Protein AF-A0A0R3UER2-F1 (afdb_monomer_lite)

Foldseek 3Di:
DDDDDPPPPDPPPPADADPVRHHDPLNVVLVVVVVVVVVDPDPDQDEDEDEFDPPCPPDTPVVSVVVSVVVVCVRPVDDPDDHYHYAYEAPQADVVVVRHDDVVLLLVLLLVVLLVVLVVDPLAPDDPPDPVSSVVSSLLSVLQVLLQCQQDWRHDHRYPPGDRVPDPRPDDPPPPPPVPPPLLGSNLLLSLLLVLLVVVVVCVVVVLAVPPDDPVVLLVLLVVLQVPDDPPDPLNVLLVVLVVLLVCLVVLVVCCVVSVGLNSLSVSSSVNSVSSVVSCVVQDQVPDPDSSSNSNSNSSSVSSSVSSCVSCVVSPRHRDNHD

Radius of gyration: 26.41 Å; chains: 1; bounding box: 56×76×82 Å

Secondary structure (DSSP, 8-state):
----------------B-TTSPBPHHHHHHHHHHHHHHT--S------EEE--TT-TTT-HHHHHHHHHHHHHHHHSS------EEEPPEET-BGGGTB---HHHHHHHHHHHHHHHHHH-TT--S-TTSHHHHHHHHHHHHHHHHHHHHSS-TTSPEE----BTTB----------TTS-TTSSHHHHHHHHHHHHHHHHHHHHTTSS-TTS-HHHHHHHHHHHHHSS-S--TTHHHHHHHHHHHHTHHHHHHHHHHHT-SHHHHHHHHHHHHHHHHHHHH--STT-SSHHHHHHHHHHHHHHHHHHHHHHHHTTPPPPS--

Structure (mmCIF, N/CA/C/O backbone):
data_AF-A0A0R3UER2-F1
#
_entry.id   AF-A0A0R3UER2-F1
#
loop_
_atom_site.group_PDB
_atom_site.id
_atom_site.type_symbol
_atom_site.label_atom_id
_atom_site.label_alt_id
_atom_site.label_comp_id
_atom_site.label_asym_id
_atom_site.label_entity_id
_atom_site.label_seq_id
_atom_site.pdbx_PDB_ins_code
_atom_site.Cartn_x
_atom_site.Cartn_y
_atom_site.Cartn_z
_atom_site.occupancy
_atom_site.B_iso_or_equiv
_atom_site.auth_seq_id
_atom_site.auth_comp_id
_atom_site.auth_asym_id
_atom_site.auth_atom_id
_atom_site.pdbx_PDB_model_num
ATOM 1 N N . MET A 1 1 ? -6.502 49.336 -54.674 1.00 30.84 1 MET A N 1
ATOM 2 C CA . MET A 1 1 ? -5.043 49.244 -54.437 1.00 30.84 1 MET A CA 1
ATOM 3 C C . MET A 1 1 ? -4.865 48.989 -52.948 1.00 30.84 1 MET A C 1
ATOM 5 O O . MET A 1 1 ? -5.378 49.791 -52.193 1.00 30.84 1 MET A O 1
ATOM 9 N N . ALA A 1 2 ? -4.289 47.920 -52.420 1.00 30.91 2 ALA A N 1
ATOM 10 C CA . ALA A 1 2 ? -3.814 46.648 -52.942 1.00 30.91 2 ALA A CA 1
ATOM 11 C C . ALA A 1 2 ? -4.016 45.620 -51.808 1.00 30.91 2 ALA A C 1
ATOM 13 O O . ALA A 1 2 ? -3.901 45.960 -50.634 1.00 30.91 2 ALA A O 1
ATOM 14 N N . ASN A 1 3 ? -4.380 44.397 -52.181 1.00 29.94 3 ASN A N 1
ATOM 15 C CA . ASN A 1 3 ? -4.569 43.251 -51.300 1.00 29.94 3 ASN A CA 1
ATOM 16 C C . ASN A 1 3 ? -3.181 42.625 -51.071 1.00 29.94 3 ASN A C 1
ATOM 18 O O . ASN A 1 3 ? -2.624 42.068 -52.015 1.00 29.94 3 ASN A O 1
ATOM 22 N N . GLU A 1 4 ? -2.596 42.727 -49.876 1.00 29.27 4 GLU A N 1
ATOM 23 C CA . GLU A 1 4 ? -1.354 42.008 -49.552 1.00 29.27 4 GLU A CA 1
ATOM 24 C C . GLU A 1 4 ? -1.687 40.642 -48.949 1.00 29.27 4 GLU A C 1
ATOM 26 O O . GLU A 1 4 ? -1.831 40.450 -47.742 1.00 29.27 4 GLU A O 1
ATOM 31 N N . SER A 1 5 ? -1.816 39.663 -49.843 1.00 31.81 5 SER A N 1
ATOM 32 C CA . SER A 1 5 ? -1.793 38.244 -49.519 1.00 31.81 5 SER A CA 1
ATOM 33 C C . SER A 1 5 ? -0.419 37.869 -48.957 1.00 31.81 5 SER A C 1
ATOM 35 O O . SER A 1 5 ? 0.534 37.657 -49.711 1.00 31.81 5 SER A O 1
ATOM 37 N N . THR A 1 6 ? -0.296 37.746 -47.638 1.00 31.58 6 THR A N 1
ATOM 38 C CA . THR A 1 6 ? 0.881 37.119 -47.023 1.00 31.58 6 THR A CA 1
ATOM 39 C C . THR A 1 6 ? 0.762 35.605 -47.189 1.00 31.58 6 THR A C 1
ATOM 41 O O . THR A 1 6 ? 0.236 34.889 -46.338 1.00 31.58 6 THR A O 1
ATOM 44 N N . SER A 1 7 ? 1.236 35.094 -48.326 1.00 27.27 7 SER A N 1
ATOM 45 C CA . SER A 1 7 ? 1.454 33.665 -48.526 1.00 27.27 7 SER A CA 1
ATOM 46 C C . SER A 1 7 ? 2.505 33.187 -47.520 1.00 27.27 7 SER A C 1
ATOM 48 O O . SER A 1 7 ? 3.699 33.441 -47.693 1.00 27.27 7 SER A O 1
ATOM 50 N N . ARG A 1 8 ? 2.085 32.490 -46.458 1.00 30.95 8 ARG A N 1
ATOM 51 C CA . ARG A 1 8 ? 3.005 31.687 -45.644 1.00 30.95 8 ARG A CA 1
ATOM 52 C C . ARG A 1 8 ? 3.497 30.537 -46.516 1.00 30.95 8 ARG A C 1
ATOM 54 O O . ARG A 1 8 ? 2.830 29.519 -46.661 1.00 30.95 8 ARG A O 1
ATOM 61 N N . THR A 1 9 ? 4.664 30.712 -47.124 1.00 24.77 9 THR A N 1
ATOM 62 C CA . THR A 1 9 ? 5.414 29.612 -47.724 1.00 24.77 9 THR A CA 1
ATOM 63 C C . THR A 1 9 ? 5.813 28.653 -46.609 1.00 24.77 9 THR A C 1
ATOM 65 O O . THR A 1 9 ? 6.757 28.918 -45.861 1.00 24.77 9 THR A O 1
ATOM 68 N N . TRP A 1 10 ? 5.089 27.543 -46.483 1.00 28.17 10 TRP A N 1
ATOM 69 C CA . TRP A 1 10 ? 5.551 26.385 -45.733 1.00 28.17 10 TRP A CA 1
ATOM 70 C C . TRP A 1 10 ? 6.876 25.940 -46.354 1.00 28.17 10 TRP A C 1
ATOM 72 O O . TRP A 1 10 ? 6.904 25.460 -47.488 1.00 28.17 10 TRP A O 1
ATOM 82 N N . ARG A 1 11 ? 8.000 26.128 -45.650 1.00 28.16 11 ARG A N 1
ATOM 83 C CA . ARG A 1 11 ? 9.229 25.424 -46.028 1.00 28.16 11 ARG A CA 1
ATOM 84 C C . ARG A 1 11 ? 8.927 23.942 -45.875 1.00 28.16 11 ARG A C 1
ATOM 86 O O . ARG A 1 11 ? 8.745 23.468 -44.758 1.00 28.16 11 ARG A O 1
ATOM 93 N N . THR A 1 12 ? 8.877 23.219 -46.986 1.00 30.62 12 THR A N 1
ATOM 94 C CA . THR A 1 12 ? 8.829 21.759 -46.995 1.00 30.62 12 THR A CA 1
ATOM 95 C C . THR A 1 12 ? 10.082 21.242 -46.294 1.00 30.62 12 THR A C 1
ATOM 97 O O . THR A 1 12 ? 11.175 21.237 -46.866 1.00 30.62 12 THR A O 1
ATOM 100 N N . TYR A 1 13 ? 9.945 20.863 -45.023 1.00 40.72 13 TYR A N 1
ATOM 101 C CA . TYR A 1 13 ? 11.002 20.186 -44.288 1.00 40.72 13 TYR A CA 1
ATOM 102 C C . TYR A 1 13 ? 11.185 18.808 -44.922 1.00 40.72 13 TYR A C 1
ATOM 104 O O . TYR A 1 13 ? 10.363 17.916 -44.737 1.00 40.72 13 TYR A O 1
ATOM 112 N N . SER A 1 14 ? 12.242 18.644 -45.719 1.00 43.19 14 SER A N 1
ATOM 113 C CA . SER A 1 14 ? 12.647 17.323 -46.195 1.00 43.19 14 SER A CA 1
ATOM 114 C C . SER A 1 14 ? 13.275 16.591 -45.013 1.00 43.19 14 SER A C 1
ATOM 116 O O . SER A 1 14 ? 14.310 17.042 -44.509 1.00 43.19 14 SER A O 1
ATOM 118 N N . PRO A 1 15 ? 12.665 15.508 -44.513 1.00 50.66 15 PRO A N 1
ATOM 119 C CA . PRO A 1 15 ? 13.200 14.837 -43.349 1.00 50.66 15 PRO A CA 1
ATOM 120 C C . PRO A 1 15 ? 14.582 14.236 -43.644 1.00 50.66 15 PRO A C 1
ATOM 122 O O . PRO A 1 15 ? 14.827 13.785 -44.765 1.00 50.66 15 PRO A O 1
ATOM 125 N N . PRO A 1 16 ? 15.487 14.162 -42.652 1.00 57.25 16 PRO A N 1
ATOM 126 C CA . PRO A 1 16 ? 16.825 13.629 -42.867 1.00 57.25 16 PRO A CA 1
ATOM 127 C C . PRO A 1 16 ? 16.766 12.158 -43.310 1.00 57.25 16 PRO A C 1
ATOM 129 O O . PRO A 1 16 ? 16.416 11.253 -42.542 1.00 57.25 16 PRO A O 1
ATOM 132 N N . SER A 1 17 ? 17.124 11.919 -44.567 1.00 55.38 17 SER A N 1
ATOM 133 C CA . SER A 1 17 ? 17.321 10.604 -45.167 1.00 55.38 17 SER A CA 1
ATOM 134 C C . SER A 1 17 ? 18.811 10.267 -45.202 1.00 55.38 17 SER A C 1
ATOM 136 O O . SER A 1 17 ? 19.683 11.129 -45.086 1.00 55.38 17 SER A O 1
ATOM 138 N N . ASP A 1 18 ? 19.125 8.978 -45.248 1.00 62.72 18 ASP A N 1
ATOM 139 C CA . ASP A 1 18 ? 20.482 8.535 -45.529 1.00 62.72 18 ASP A CA 1
ATOM 140 C C . ASP A 1 18 ? 20.818 8.702 -47.016 1.00 62.72 18 ASP A C 1
ATOM 142 O O . ASP A 1 18 ? 19.920 8.918 -47.829 1.00 62.72 18 ASP A O 1
ATOM 146 N N . THR A 1 19 ? 22.091 8.556 -47.386 1.00 64.75 19 THR A N 1
ATOM 147 C CA . THR A 1 19 ? 22.574 8.687 -48.777 1.00 64.75 19 THR A CA 1
ATOM 148 C C . THR A 1 19 ? 21.824 7.795 -49.776 1.00 64.75 19 THR A C 1
ATOM 150 O O . THR A 1 19 ? 21.733 8.134 -50.948 1.00 64.75 19 THR A O 1
ATOM 153 N N . ASN A 1 20 ? 21.209 6.708 -49.299 1.00 68.25 20 ASN A N 1
ATOM 154 C CA . ASN A 1 20 ? 20.364 5.793 -50.074 1.00 68.25 20 ASN A CA 1
ATOM 155 C C . ASN A 1 20 ? 18.857 6.136 -50.044 1.00 68.25 20 ASN A C 1
ATOM 157 O O . ASN A 1 20 ? 18.022 5.259 -50.264 1.00 68.25 20 ASN A O 1
ATOM 161 N N . GLY A 1 21 ? 18.473 7.357 -49.659 1.00 54.47 21 GLY A N 1
ATOM 162 C CA . GLY A 1 21 ? 17.071 7.792 -49.569 1.00 54.47 21 GLY A CA 1
ATOM 163 C C . GLY A 1 21 ? 16.265 7.142 -48.435 1.00 54.47 21 GLY A C 1
ATOM 164 O O . GLY A 1 21 ? 15.069 7.390 -48.295 1.00 54.47 21 GLY A O 1
ATOM 165 N N . ARG A 1 22 ? 16.891 6.317 -47.584 1.00 62.50 22 ARG A N 1
ATOM 166 C CA . ARG A 1 22 ? 16.210 5.654 -46.463 1.00 62.50 22 ARG A CA 1
ATOM 167 C C . ARG A 1 22 ? 16.032 6.609 -45.291 1.00 62.50 22 ARG A C 1
ATOM 169 O O . ARG A 1 22 ? 16.984 7.210 -44.803 1.00 62.50 22 ARG A O 1
ATOM 176 N N . SER A 1 23 ? 14.804 6.685 -44.798 1.00 56.41 23 SER A N 1
ATOM 177 C CA . SER A 1 23 ? 14.439 7.471 -43.621 1.00 56.41 23 SER A CA 1
ATOM 178 C C . SER A 1 23 ? 15.243 7.043 -42.383 1.00 56.41 23 SER A C 1
ATOM 180 O O . SER A 1 23 ? 15.207 5.872 -41.985 1.00 56.41 23 SER A O 1
ATOM 182 N N . ARG A 1 24 ? 15.990 7.984 -41.783 1.00 59.12 24 ARG A N 1
ATOM 183 C CA . ARG A 1 24 ? 16.793 7.739 -40.572 1.00 59.12 24 ARG A CA 1
ATOM 184 C C . ARG A 1 24 ? 15.890 7.566 -39.348 1.00 59.12 24 ARG A C 1
ATOM 186 O O . ARG A 1 24 ? 14.755 8.029 -39.321 1.00 59.12 24 ARG A O 1
ATOM 193 N N . HIS A 1 25 ? 16.409 6.943 -38.288 1.00 55.47 25 HIS A N 1
ATOM 194 C CA . HIS A 1 25 ? 15.639 6.674 -37.062 1.00 55.47 25 HIS A CA 1
ATOM 195 C C . HIS A 1 25 ? 14.991 7.937 -36.458 1.00 55.47 25 HIS A C 1
ATOM 197 O O . HIS A 1 25 ? 13.901 7.863 -35.901 1.00 55.47 25 HIS A O 1
ATOM 203 N N . ILE A 1 26 ? 15.640 9.097 -36.602 1.00 51.44 26 ILE A N 1
ATOM 204 C CA . ILE A 1 26 ? 15.121 10.389 -36.137 1.00 51.44 26 ILE A CA 1
ATOM 205 C C . ILE A 1 26 ? 13.864 10.822 -36.911 1.00 51.44 26 ILE A C 1
ATOM 207 O O . ILE A 1 26 ? 12.895 11.273 -36.313 1.00 51.44 26 ILE A O 1
ATOM 211 N N . THR A 1 27 ? 13.838 10.584 -38.223 1.00 55.56 27 THR A N 1
ATOM 212 C CA . THR A 1 27 ? 12.691 10.845 -39.099 1.00 55.56 27 THR A CA 1
ATOM 213 C C . THR A 1 27 ? 11.526 9.918 -38.780 1.00 55.56 27 THR A C 1
ATOM 215 O O . THR A 1 27 ? 10.383 10.356 -38.697 1.00 55.56 27 THR A O 1
ATOM 218 N N . ARG A 1 28 ? 11.819 8.637 -38.533 1.00 56.25 28 ARG A N 1
ATOM 219 C CA . ARG A 1 28 ? 10.806 7.648 -38.136 1.00 56.25 28 ARG A CA 1
ATOM 220 C C . ARG A 1 28 ? 10.208 7.916 -36.752 1.00 56.25 28 ARG A C 1
ATOM 222 O O . ARG A 1 28 ? 9.101 7.471 -36.499 1.00 56.25 28 ARG A O 1
ATOM 229 N N . MET A 1 29 ? 10.918 8.619 -35.867 1.00 52.78 29 MET A N 1
ATOM 230 C CA . MET A 1 29 ? 10.378 9.057 -34.573 1.00 52.78 29 MET A CA 1
ATOM 231 C C . MET A 1 29 ? 9.527 10.328 -34.691 1.00 52.78 29 MET A C 1
ATOM 233 O O . MET A 1 29 ? 8.578 10.475 -33.934 1.00 52.78 29 MET A O 1
ATOM 237 N N . ALA A 1 30 ? 9.839 11.228 -35.629 1.00 54.59 30 ALA A N 1
ATOM 238 C CA . ALA A 1 30 ? 9.097 12.475 -35.818 1.00 54.59 30 ALA A CA 1
ATOM 239 C C . ALA A 1 30 ? 7.736 12.277 -36.518 1.00 54.59 30 ALA A C 1
ATOM 241 O O . ALA A 1 30 ? 6.776 12.952 -36.157 1.00 54.59 30 ALA A O 1
ATOM 242 N N . SER A 1 31 ? 7.633 11.333 -37.466 1.00 52.97 31 SER A N 1
ATOM 243 C CA . SER A 1 31 ? 6.405 11.096 -38.258 1.00 52.97 31 SER A CA 1
ATOM 244 C C . SER A 1 31 ? 5.171 10.738 -37.408 1.00 52.97 31 SER A C 1
ATOM 246 O O . SER A 1 31 ? 4.162 11.427 -37.529 1.00 52.97 31 SER A O 1
ATOM 248 N N . PRO A 1 32 ? 5.230 9.754 -36.482 1.00 53.47 32 PRO A N 1
ATOM 249 C CA . PRO A 1 32 ? 4.066 9.373 -35.677 1.00 53.47 32 PRO A CA 1
ATOM 250 C C . PRO A 1 32 ? 3.701 10.425 -34.628 1.00 53.47 32 PRO A C 1
ATOM 252 O O . PRO A 1 32 ? 2.565 10.465 -34.170 1.00 53.47 32 PRO A O 1
ATOM 255 N N . ILE A 1 33 ? 4.669 11.251 -34.210 1.00 51.81 33 ILE A N 1
ATOM 256 C CA . ILE A 1 33 ? 4.425 12.376 -33.303 1.00 51.81 33 ILE A CA 1
ATOM 257 C C . ILE A 1 33 ? 3.597 13.432 -34.042 1.00 51.81 33 ILE A C 1
ATOM 259 O O . ILE A 1 33 ? 2.575 13.848 -33.513 1.00 51.81 33 ILE A O 1
ATOM 263 N N . GLY A 1 34 ? 3.976 13.793 -35.274 1.00 49.38 34 GLY A N 1
ATOM 264 C CA . GLY A 1 34 ? 3.209 14.717 -36.120 1.00 49.38 34 GLY A CA 1
ATOM 265 C C . GLY A 1 34 ? 1.775 14.246 -36.393 1.00 49.38 34 GLY A C 1
ATOM 266 O O . GLY A 1 34 ? 0.835 14.989 -36.127 1.00 49.38 34 GLY A O 1
ATOM 267 N N . GLU A 1 35 ? 1.596 12.986 -36.808 1.00 48.81 35 GLU A N 1
ATOM 268 C CA . GLU A 1 35 ? 0.270 12.402 -37.097 1.00 48.81 35 GLU A CA 1
ATOM 269 C C . GLU A 1 35 ? -0.656 12.367 -35.865 1.00 48.81 35 GLU A C 1
ATOM 271 O O . GLU A 1 35 ? -1.862 12.592 -35.976 1.00 48.81 35 GLU A O 1
ATOM 276 N N . ARG A 1 36 ? -0.107 12.131 -34.661 1.00 46.44 36 ARG A N 1
ATOM 277 C CA . ARG A 1 36 ? -0.891 12.135 -33.411 1.00 46.44 36 ARG A CA 1
ATOM 278 C C . ARG A 1 36 ? -1.372 13.523 -33.001 1.00 46.44 36 ARG A C 1
ATOM 280 O O . ARG A 1 36 ? -2.388 13.605 -32.324 1.00 46.44 36 ARG A O 1
ATOM 287 N N . PHE A 1 37 ? -0.658 14.584 -33.377 1.00 43.59 37 PHE A N 1
ATOM 288 C CA . PHE A 1 37 ? -1.081 15.960 -33.105 1.00 43.59 37 PHE A CA 1
ATOM 289 C C . PHE A 1 37 ? -2.121 16.459 -34.117 1.00 43.59 37 PHE A C 1
ATOM 291 O O . PHE A 1 37 ? -2.991 17.233 -33.735 1.00 43.59 37 PHE A O 1
ATOM 298 N N . GLU A 1 38 ? -2.083 15.993 -35.371 1.00 41.44 38 GLU A N 1
ATOM 299 C CA . GLU A 1 38 ? -3.100 16.335 -36.382 1.00 41.44 38 GLU A CA 1
ATOM 300 C C . GLU A 1 38 ? -4.453 15.642 -36.140 1.00 41.44 38 GLU A C 1
ATOM 302 O O . GLU A 1 38 ? -5.492 16.188 -36.496 1.00 41.44 38 GLU A O 1
ATOM 307 N N . CYS A 1 39 ? -4.466 14.462 -35.508 1.00 32.69 39 CYS A N 1
ATOM 308 C CA . CYS A 1 39 ? -5.685 13.661 -35.334 1.00 32.69 39 CYS A CA 1
ATOM 309 C C . CYS A 1 39 ? -6.461 13.914 -34.026 1.00 32.69 39 CYS A C 1
ATOM 311 O O . CYS A 1 39 ? -7.456 13.233 -33.780 1.00 32.69 39 CYS A O 1
ATOM 313 N N . ILE A 1 40 ? -6.004 14.807 -33.142 1.00 38.50 40 ILE A N 1
ATOM 314 C CA . ILE A 1 40 ? -6.455 14.825 -31.743 1.00 38.50 40 ILE A CA 1
ATOM 315 C C . ILE A 1 40 ? -6.855 16.243 -31.292 1.00 38.50 40 ILE A C 1
ATOM 317 O O . ILE A 1 40 ? -6.041 17.001 -30.772 1.00 38.50 40 ILE A O 1
ATOM 321 N N . GLU A 1 41 ? -8.153 16.559 -31.369 1.00 36.50 41 GLU A N 1
ATOM 322 C CA . GLU A 1 41 ? -8.818 17.490 -30.434 1.00 36.50 41 GLU A CA 1
ATOM 323 C C . GLU A 1 41 ? -9.018 16.794 -29.070 1.00 36.50 41 GLU A C 1
ATOM 325 O O . GLU A 1 41 ? -10.132 16.621 -28.578 1.00 36.50 41 GLU A O 1
ATOM 330 N N . CYS A 1 42 ? -7.943 16.315 -28.442 1.00 35.78 42 CYS A N 1
ATOM 331 C CA . CYS A 1 42 ? -8.009 15.806 -27.073 1.00 35.78 42 CYS A CA 1
ATOM 332 C C . CYS A 1 42 ? -7.031 16.545 -26.174 1.00 35.78 42 CYS A C 1
ATOM 334 O O . CYS A 1 42 ? -5.858 16.732 -26.483 1.00 35.78 42 CYS A O 1
ATOM 336 N N . SER A 1 43 ? -7.509 16.789 -24.963 1.00 40.41 43 SER A N 1
ATOM 337 C CA . SER A 1 43 ? -6.781 16.993 -23.709 1.00 40.41 43 SER A CA 1
ATOM 338 C C . SER A 1 43 ? -5.788 15.859 -23.340 1.00 40.41 43 SER A C 1
ATOM 340 O O . SER A 1 43 ? -5.401 15.709 -22.179 1.00 40.41 43 SER A O 1
ATOM 342 N N . GLY A 1 44 ? -5.365 15.041 -24.311 1.00 39.41 44 GLY A N 1
ATOM 343 C CA . GLY A 1 44 ? -4.457 13.909 -24.166 1.00 39.41 44 GLY A CA 1
ATOM 344 C C . GLY A 1 44 ? -3.000 14.342 -24.302 1.00 39.41 44 GLY A C 1
ATOM 345 O O . GLY A 1 44 ? -2.446 14.394 -25.396 1.00 39.41 44 GLY A O 1
ATOM 346 N N . HIS A 1 45 ? -2.362 14.626 -23.173 1.00 54.09 45 HIS A N 1
ATOM 347 C CA . HIS A 1 45 ? -0.936 14.929 -23.099 1.00 54.09 45 HIS A CA 1
ATOM 348 C C . HIS A 1 45 ? -0.091 13.688 -23.440 1.00 54.09 45 HIS A C 1
ATOM 350 O O . HIS A 1 45 ? -0.175 12.663 -22.766 1.00 54.09 45 HIS A O 1
ATOM 356 N N . SER A 1 46 ? 0.765 13.769 -24.462 1.00 46.50 46 SER A N 1
ATOM 357 C CA . SER A 1 46 ? 1.726 12.707 -24.783 1.00 46.50 46 SER A CA 1
ATOM 358 C C . SER A 1 46 ? 3.057 12.932 -24.052 1.00 46.50 46 SER A C 1
ATOM 360 O O . SER A 1 46 ? 3.758 13.909 -24.332 1.00 46.50 46 SER A O 1
ATOM 362 N N . ILE A 1 47 ? 3.434 12.014 -23.157 1.00 53.41 47 ILE A N 1
ATOM 363 C CA . ILE A 1 47 ? 4.698 12.059 -22.401 1.00 53.41 47 ILE A CA 1
ATOM 364 C C . ILE A 1 47 ? 5.632 10.936 -22.892 1.00 53.41 47 ILE A C 1
ATOM 366 O O . ILE A 1 47 ? 5.482 9.790 -22.465 1.00 53.41 47 ILE A O 1
ATOM 370 N N . PRO A 1 48 ? 6.586 11.204 -23.804 1.00 54.19 48 PRO A N 1
ATOM 371 C CA . PRO A 1 48 ? 7.617 10.231 -24.157 1.00 54.19 48 PRO A CA 1
ATOM 372 C C . PRO A 1 48 ? 8.598 9.975 -22.999 1.00 54.19 48 PRO A C 1
ATOM 374 O O . PRO A 1 48 ? 9.287 10.878 -22.517 1.00 54.19 48 PRO A O 1
ATOM 377 N N . ILE A 1 49 ? 8.716 8.706 -22.602 1.00 51.31 49 ILE A N 1
ATOM 378 C CA . ILE A 1 49 ? 9.695 8.217 -21.620 1.00 51.31 49 ILE A CA 1
ATOM 379 C C . ILE A 1 49 ? 10.861 7.573 -22.381 1.00 51.31 49 ILE A C 1
ATOM 381 O O . ILE A 1 49 ? 10.639 6.701 -23.224 1.00 51.31 49 ILE A O 1
ATOM 385 N N . VAL A 1 50 ? 12.103 8.004 -22.127 1.00 60.09 50 VAL A N 1
ATOM 386 C CA . VAL A 1 50 ? 13.274 7.554 -22.905 1.00 60.09 50 VAL A CA 1
ATOM 387 C C . VAL A 1 50 ? 14.484 7.310 -22.015 1.00 60.09 50 VAL A C 1
ATOM 389 O O . VAL A 1 50 ? 14.785 8.071 -21.095 1.00 60.09 50 VAL A O 1
ATOM 392 N N . LEU A 1 51 ? 15.200 6.238 -22.345 1.00 45.06 51 LEU A N 1
ATOM 393 C CA . LEU A 1 51 ? 16.421 5.829 -21.676 1.00 45.06 51 LEU A CA 1
ATOM 394 C C . LEU A 1 51 ? 17.567 6.803 -21.976 1.00 45.06 51 LEU A C 1
ATOM 396 O O . LEU A 1 51 ? 17.888 7.049 -23.145 1.00 45.06 51 LEU A O 1
ATOM 400 N N . GLU A 1 52 ? 18.244 7.270 -20.929 1.00 55.47 52 GLU A N 1
ATOM 401 C CA . GLU A 1 52 ? 19.490 8.022 -21.047 1.00 55.47 52 GLU A CA 1
ATOM 402 C C . GLU A 1 52 ? 20.714 7.219 -20.617 1.00 55.47 52 GLU A C 1
ATOM 404 O O . GLU A 1 52 ? 20.696 6.413 -19.688 1.00 55.47 52 GLU A O 1
ATOM 409 N N . ASP A 1 53 ? 21.804 7.466 -21.341 1.00 51.25 53 ASP A N 1
ATOM 410 C CA . ASP A 1 53 ? 23.122 6.921 -21.067 1.00 51.25 53 ASP A CA 1
ATOM 411 C C . ASP A 1 53 ? 23.997 8.029 -20.465 1.00 51.25 53 ASP A C 1
ATOM 413 O O . ASP A 1 53 ? 24.381 8.934 -21.214 1.00 51.25 53 ASP A O 1
ATOM 417 N N . PRO A 1 54 ? 24.282 8.009 -19.150 1.00 45.12 54 PRO A N 1
ATOM 418 C CA . PRO A 1 54 ? 25.024 9.083 -18.490 1.00 45.12 54 PRO A CA 1
ATOM 419 C C . PRO A 1 54 ? 26.467 9.231 -19.007 1.00 45.12 54 PRO A C 1
ATOM 421 O O . PRO A 1 54 ? 27.003 10.335 -18.972 1.00 45.12 54 PRO A O 1
ATOM 424 N N . ASP A 1 55 ? 27.058 8.174 -19.577 1.00 41.25 55 ASP A N 1
ATOM 425 C CA . ASP A 1 55 ? 28.450 8.174 -20.061 1.00 41.25 55 ASP A CA 1
ATOM 426 C C . ASP A 1 55 ? 28.596 8.574 -21.546 1.00 41.25 55 ASP A C 1
ATOM 428 O O . ASP A 1 55 ? 29.706 8.707 -22.065 1.00 41.25 55 ASP A O 1
ATOM 432 N N . ALA A 1 56 ? 27.490 8.785 -22.269 1.00 43.41 56 ALA A N 1
ATOM 433 C CA . ALA A 1 56 ? 27.504 9.043 -23.710 1.00 43.41 56 ALA A CA 1
ATOM 434 C C . ALA A 1 56 ? 27.222 10.517 -24.046 1.00 43.41 56 ALA A C 1
ATOM 436 O O . ALA A 1 56 ? 26.259 10.826 -24.753 1.00 43.41 56 ALA A O 1
ATOM 437 N N . LEU A 1 57 ? 28.093 11.433 -23.608 1.00 37.31 57 LEU A N 1
ATOM 438 C CA . LEU A 1 57 ? 27.967 12.888 -23.835 1.00 37.31 57 LEU A CA 1
ATOM 439 C C . LEU A 1 57 ? 27.920 13.331 -25.316 1.00 37.31 57 LEU A C 1
ATOM 441 O O . LEU A 1 57 ? 27.643 14.490 -25.602 1.00 37.31 57 LEU A O 1
ATOM 445 N N . THR A 1 58 ? 28.137 12.432 -26.281 1.00 39.22 58 THR A N 1
ATOM 446 C CA . THR A 1 58 ? 28.088 12.749 -27.723 1.00 39.22 58 THR A CA 1
ATOM 447 C C . THR A 1 58 ? 27.158 11.849 -28.548 1.00 39.22 58 THR A C 1
ATOM 449 O O . THR A 1 58 ? 26.968 12.094 -29.742 1.00 39.22 58 THR A O 1
ATOM 452 N N . ARG A 1 59 ? 26.549 10.806 -27.957 1.00 42.00 59 ARG A N 1
ATOM 453 C CA . ARG A 1 59 ? 25.734 9.804 -28.685 1.00 42.00 59 ARG A CA 1
ATOM 454 C C . ARG A 1 59 ? 24.486 9.325 -27.928 1.00 42.00 59 ARG A C 1
ATOM 456 O O . ARG A 1 59 ? 23.926 8.296 -28.304 1.00 42.00 59 ARG A O 1
ATOM 463 N N . SER A 1 60 ? 24.039 10.025 -26.886 1.00 49.28 60 SER A N 1
ATOM 464 C CA . SER A 1 60 ? 22.874 9.587 -26.109 1.00 49.28 60 SER A CA 1
ATOM 465 C C . SER A 1 60 ? 21.552 9.765 -26.877 1.00 49.28 60 SER A C 1
ATOM 467 O O . SER A 1 60 ? 21.386 10.657 -27.718 1.00 49.28 60 SER A O 1
ATOM 469 N N . THR A 1 61 ? 20.575 8.902 -26.584 1.00 52.28 61 THR A N 1
ATOM 470 C CA . THR A 1 61 ? 19.199 9.007 -27.099 1.00 52.28 61 THR A CA 1
ATOM 471 C C . THR A 1 61 ? 18.544 10.332 -26.686 1.00 52.28 61 THR A C 1
ATOM 473 O O . THR A 1 61 ? 17.767 10.887 -27.462 1.00 52.28 61 THR A O 1
ATOM 476 N N . GLY A 1 62 ? 18.936 10.902 -25.539 1.00 50.06 62 GLY A N 1
ATOM 477 C CA . GLY A 1 62 ? 18.513 12.229 -25.083 1.00 50.06 62 GLY A CA 1
ATOM 478 C C . GLY A 1 62 ? 18.896 13.355 -26.048 1.00 50.06 62 GLY A C 1
ATOM 479 O O . GLY A 1 62 ? 18.050 14.179 -26.392 1.00 50.06 62 GLY A O 1
ATOM 480 N N . SER A 1 63 ? 20.117 13.341 -26.602 1.00 54.12 63 SER A N 1
ATOM 481 C CA . SER A 1 63 ? 20.539 14.313 -27.628 1.00 54.12 63 SER A CA 1
ATOM 482 C C . SER A 1 63 ? 19.776 14.153 -28.949 1.00 54.12 63 SER A C 1
ATOM 484 O O . SER A 1 63 ? 19.557 15.130 -29.665 1.00 54.12 63 SER A O 1
ATOM 486 N N . ARG A 1 64 ? 19.353 12.928 -29.296 1.00 54.06 64 ARG A N 1
ATOM 487 C CA . ARG A 1 64 ? 18.515 12.672 -30.485 1.00 54.06 64 ARG A CA 1
ATOM 488 C C . ARG A 1 64 ? 17.096 13.185 -30.281 1.00 54.06 64 ARG A C 1
ATOM 490 O O . ARG A 1 64 ? 16.559 13.817 -31.183 1.00 54.06 64 ARG A O 1
ATOM 497 N N . MET A 1 65 ? 16.540 12.957 -29.095 1.00 52.69 65 MET A N 1
ATOM 498 C CA . MET A 1 65 ? 15.225 13.443 -28.701 1.00 52.69 65 MET A CA 1
ATOM 499 C C . MET A 1 65 ? 15.211 14.979 -28.705 1.00 52.69 65 MET A C 1
ATOM 501 O O . MET A 1 65 ? 14.397 15.562 -29.411 1.00 52.69 65 MET A O 1
ATOM 505 N N . TRP A 1 66 ? 16.192 15.645 -28.081 1.00 52.47 66 TRP A N 1
ATOM 506 C CA . TRP A 1 66 ? 16.345 17.111 -28.136 1.00 52.47 66 TRP A CA 1
ATOM 507 C C . TRP A 1 66 ? 16.335 17.670 -29.570 1.00 52.47 66 TRP A C 1
ATOM 509 O O . TRP A 1 66 ? 15.717 18.694 -29.843 1.00 52.47 66 TRP A O 1
ATOM 519 N N . ARG A 1 67 ? 16.966 16.974 -30.524 1.00 53.16 67 ARG A N 1
ATOM 520 C CA . ARG A 1 67 ? 16.947 17.375 -31.941 1.00 53.16 67 ARG A CA 1
ATOM 521 C C . ARG A 1 67 ? 15.570 17.209 -32.595 1.00 53.16 67 ARG A C 1
ATOM 523 O O . ARG A 1 67 ? 15.215 18.048 -33.419 1.00 53.16 67 ARG A O 1
ATOM 530 N N . VAL A 1 68 ? 14.797 16.181 -32.232 1.00 56.62 68 VAL A N 1
ATOM 531 C CA . VAL A 1 68 ? 13.386 16.035 -32.655 1.00 56.62 68 VAL A CA 1
ATOM 532 C C . VAL A 1 68 ? 12.544 17.181 -32.095 1.00 56.62 68 VAL A C 1
ATOM 534 O O . VAL A 1 68 ? 11.816 17.835 -32.835 1.00 56.62 68 VAL A O 1
ATOM 537 N N . PHE A 1 69 ? 12.731 17.474 -30.812 1.00 52.31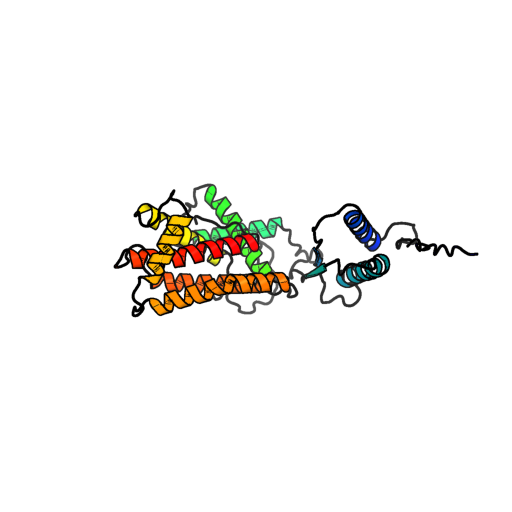 69 PHE A N 1
ATOM 538 C CA . PHE A 1 69 ? 12.068 18.547 -30.083 1.00 52.31 69 PHE A CA 1
ATOM 539 C C . PHE A 1 69 ? 12.284 19.931 -30.693 1.00 52.31 69 PHE A C 1
ATOM 541 O O . PHE A 1 69 ? 11.322 20.616 -31.026 1.00 52.31 69 PHE A O 1
ATOM 548 N N . VAL A 1 70 ? 13.543 20.324 -30.901 1.00 52.69 70 VAL A N 1
ATOM 549 C CA . VAL A 1 70 ? 13.888 21.622 -31.501 1.00 52.69 70 VAL A CA 1
ATOM 550 C C . VAL A 1 70 ? 13.320 21.744 -32.916 1.00 52.69 70 VAL A C 1
ATOM 552 O O . VAL A 1 70 ? 12.836 22.806 -33.287 1.00 52.69 70 VAL A O 1
ATOM 555 N N . THR A 1 71 ? 13.320 20.658 -33.692 1.00 52.88 71 THR A N 1
ATOM 556 C CA . THR A 1 71 ? 12.747 20.659 -35.048 1.00 52.88 71 THR A CA 1
ATOM 557 C C . THR A 1 71 ? 11.228 20.875 -35.024 1.00 52.88 71 THR A C 1
ATOM 559 O O . THR A 1 71 ? 10.710 21.585 -35.879 1.00 52.88 71 THR A O 1
ATOM 562 N N . PHE A 1 72 ? 10.519 20.316 -34.038 1.00 48.91 72 PHE A N 1
ATOM 563 C CA . PHE A 1 72 ? 9.062 20.431 -33.912 1.00 48.91 72 PHE A CA 1
ATOM 564 C C . PHE A 1 72 ? 8.615 21.790 -33.342 1.00 48.91 72 PHE A C 1
ATOM 566 O O . PHE A 1 72 ? 7.713 22.419 -33.892 1.00 48.91 72 PHE A O 1
ATOM 573 N N . CYS A 1 73 ? 9.290 22.310 -32.308 1.00 47.03 73 CYS A N 1
ATOM 574 C CA . CYS A 1 73 ? 8.954 23.609 -31.705 1.00 47.03 73 CYS A CA 1
ATOM 575 C C . CYS A 1 73 ? 9.097 24.793 -32.680 1.00 47.03 73 CYS A C 1
ATOM 577 O O . CYS A 1 73 ? 8.400 25.794 -32.530 1.00 47.03 73 CYS A O 1
ATOM 579 N N . ILE A 1 74 ? 9.971 24.684 -33.688 1.00 50.53 74 ILE A N 1
ATOM 580 C CA . ILE A 1 74 ? 10.153 25.714 -34.727 1.00 50.53 74 ILE A CA 1
ATOM 581 C C . ILE A 1 74 ? 8.947 25.786 -35.686 1.00 50.53 74 ILE A C 1
ATOM 583 O O . ILE A 1 74 ? 8.715 26.833 -36.287 1.00 50.53 74 ILE A O 1
ATOM 587 N N . VAL A 1 75 ? 8.165 24.708 -35.829 1.00 49.59 75 VAL A N 1
ATOM 588 C CA . VAL A 1 75 ? 7.080 24.609 -36.824 1.00 49.59 75 VAL A CA 1
ATOM 589 C C . VAL A 1 75 ? 5.729 25.078 -36.273 1.00 49.59 75 VAL A C 1
ATOM 591 O O . VAL A 1 75 ? 4.957 25.687 -37.010 1.00 49.59 75 VAL A O 1
ATOM 594 N N . SER A 1 76 ? 5.441 24.835 -34.992 1.00 47.59 76 SER A N 1
ATOM 595 C CA . SER A 1 76 ? 4.054 24.889 -34.497 1.00 47.59 76 SER A CA 1
ATOM 596 C C . SER A 1 76 ? 3.680 26.144 -33.706 1.00 47.59 76 SER A C 1
ATOM 598 O O . SER A 1 76 ? 2.502 26.327 -33.431 1.00 47.59 76 SER A O 1
ATOM 600 N N . GLY A 1 77 ? 4.631 27.001 -33.311 1.00 44.97 77 GLY A N 1
ATOM 601 C CA . GLY A 1 77 ? 4.381 28.301 -32.653 1.00 44.97 77 GLY A CA 1
ATOM 602 C C . GLY A 1 77 ? 3.653 28.293 -31.292 1.00 44.97 77 GLY A C 1
ATOM 603 O O . GLY A 1 77 ? 3.712 29.289 -30.579 1.00 44.97 77 GLY A O 1
ATOM 604 N N . THR A 1 78 ? 2.996 27.204 -30.894 1.00 51.44 78 THR A N 1
ATOM 605 C CA . THR A 1 78 ? 2.118 27.146 -29.718 1.00 51.44 78 THR A CA 1
ATOM 606 C C . THR A 1 78 ? 2.038 25.723 -29.160 1.00 51.44 78 THR A C 1
ATOM 608 O O . THR A 1 78 ? 1.059 25.029 -29.401 1.00 51.44 78 THR A O 1
ATOM 611 N N . SER A 1 79 ? 3.066 25.261 -28.437 1.00 46.91 79 SER A N 1
ATOM 612 C CA . SER A 1 79 ? 2.924 24.252 -27.367 1.00 46.91 79 SER A CA 1
ATOM 613 C C . SER A 1 79 ? 4.274 23.958 -26.689 1.00 46.91 79 SER A C 1
ATOM 615 O O . SER A 1 79 ? 5.243 23.712 -27.404 1.00 46.91 79 SER A O 1
ATOM 617 N N . PRO A 1 80 ? 4.379 23.894 -25.345 1.00 52.97 80 PRO A N 1
ATOM 618 C CA . PRO A 1 80 ? 5.594 23.466 -24.632 1.00 52.97 80 PRO A CA 1
ATOM 619 C C . PRO A 1 80 ? 5.833 21.940 -24.684 1.00 52.97 80 PRO A C 1
ATOM 621 O O . PRO A 1 80 ? 6.527 21.386 -23.835 1.00 52.97 80 PRO A O 1
ATOM 624 N N . TRP A 1 81 ? 5.244 21.251 -25.661 1.00 58.41 81 TRP A N 1
ATOM 625 C CA . TRP A 1 81 ? 5.220 19.796 -25.782 1.00 58.41 81 TRP A CA 1
ATOM 626 C C . TRP A 1 81 ? 6.046 19.343 -26.978 1.00 58.41 81 TRP A C 1
ATOM 628 O O . TRP A 1 81 ? 6.109 20.065 -27.978 1.00 58.41 81 TRP A O 1
ATOM 638 N N . PRO A 1 82 ? 6.624 18.128 -26.939 1.00 62.72 82 PRO A N 1
ATOM 639 C CA . PRO A 1 82 ? 6.438 17.056 -25.929 1.00 62.72 82 PRO A CA 1
ATOM 640 C C . PRO A 1 82 ? 7.102 17.210 -24.518 1.00 62.72 82 PRO A C 1
ATOM 642 O O . PRO A 1 82 ? 7.880 18.113 -24.241 1.00 62.72 82 PRO A O 1
ATOM 645 N N . LEU A 1 83 ? 6.804 16.314 -23.570 1.00 73.06 83 LEU A N 1
ATOM 646 C CA . LEU A 1 83 ? 7.516 16.238 -22.280 1.00 73.06 83 LEU A CA 1
ATOM 647 C C . LEU A 1 83 ? 8.427 15.009 -22.263 1.00 73.06 83 LEU A C 1
ATOM 649 O O . LEU A 1 83 ? 7.945 13.887 -22.349 1.00 73.06 83 LEU A O 1
ATOM 653 N N . HIS A 1 84 ? 9.737 15.203 -22.119 1.00 78.31 84 HIS A N 1
ATOM 654 C CA . HIS A 1 84 ? 10.708 14.108 -22.092 1.00 78.31 84 HIS A CA 1
ATOM 655 C C . HIS A 1 84 ? 11.068 13.697 -20.656 1.00 78.31 84 HIS A C 1
ATOM 657 O O . HIS A 1 84 ? 11.805 14.405 -19.962 1.00 78.31 84 HIS A O 1
ATOM 663 N N . VAL A 1 85 ? 10.599 12.521 -20.224 1.00 80.88 85 VAL A N 1
ATOM 664 C CA . VAL A 1 85 ? 10.963 11.952 -18.916 1.00 80.88 85 VAL A CA 1
ATOM 665 C C . VAL A 1 85 ? 12.126 10.976 -19.090 1.00 80.88 85 VAL A C 1
ATOM 667 O O . VAL A 1 85 ? 11.991 9.883 -19.636 1.00 80.88 85 VAL A O 1
ATOM 670 N N . ARG A 1 86 ? 13.295 11.418 -18.632 1.00 84.25 86 ARG A N 1
ATOM 671 C CA . ARG A 1 86 ? 14.569 10.689 -18.689 1.00 84.25 86 ARG A CA 1
ATOM 672 C C . ARG A 1 86 ? 14.641 9.659 -17.566 1.00 84.25 86 ARG A C 1
ATOM 674 O O . ARG A 1 86 ? 14.169 9.953 -16.470 1.00 84.25 86 ARG A O 1
ATOM 681 N N . PHE A 1 87 ? 15.274 8.515 -17.815 1.00 86.19 87 PHE A N 1
ATOM 682 C CA . PHE A 1 87 ? 15.606 7.521 -16.789 1.00 86.19 87 PHE A CA 1
ATOM 683 C C . PHE A 1 87 ? 16.959 6.856 -17.069 1.00 86.19 87 PHE A C 1
ATOM 685 O O . PHE A 1 87 ? 17.405 6.782 -18.216 1.00 86.19 87 PHE A O 1
ATOM 692 N N . ALA A 1 88 ? 17.620 6.391 -16.014 1.00 85.38 88 ALA A N 1
ATOM 693 C CA . ALA A 1 88 ? 18.924 5.756 -16.083 1.00 85.38 88 ALA A CA 1
ATOM 694 C C . ALA A 1 88 ? 18.838 4.273 -16.449 1.00 85.38 88 ALA A C 1
ATOM 696 O O . ALA A 1 88 ? 17.813 3.607 -16.304 1.00 85.38 88 ALA A O 1
ATOM 697 N N . LYS A 1 89 ? 19.968 3.737 -16.907 1.00 83.00 89 LYS A N 1
ATOM 698 C CA . LYS A 1 89 ? 20.111 2.318 -17.224 1.00 83.00 89 LYS A CA 1
ATOM 699 C C . LYS A 1 89 ? 20.054 1.441 -15.979 1.00 83.00 89 LYS A C 1
ATOM 701 O O . LYS A 1 89 ? 20.567 1.788 -14.916 1.00 83.00 89 LYS A O 1
ATOM 706 N N . VAL A 1 90 ? 19.527 0.238 -16.178 1.00 80.75 90 VAL A N 1
ATOM 707 C CA . VAL A 1 90 ? 19.733 -0.877 -15.257 1.00 80.75 90 VAL A CA 1
ATOM 708 C C . VAL A 1 90 ? 21.169 -1.376 -15.424 1.00 80.75 90 VAL A C 1
ATOM 710 O O . VAL A 1 90 ? 21.589 -1.742 -16.525 1.00 80.75 90 VAL A O 1
ATOM 713 N N . ALA A 1 91 ? 21.939 -1.361 -14.342 1.00 74.81 91 ALA A N 1
ATOM 714 C CA . ALA A 1 91 ? 23.309 -1.851 -14.323 1.00 74.81 91 ALA A CA 1
ATOM 715 C C . ALA A 1 91 ? 23.348 -3.390 -14.264 1.00 74.81 91 ALA A C 1
ATOM 717 O O . ALA A 1 91 ? 22.459 -4.022 -13.699 1.00 74.81 91 ALA A O 1
ATOM 718 N N . GLY A 1 92 ? 24.401 -3.992 -14.826 1.00 67.19 92 GLY A N 1
ATOM 719 C CA . GLY A 1 92 ? 24.672 -5.438 -14.733 1.00 67.19 92 GLY A CA 1
ATOM 720 C C . GLY A 1 92 ? 24.297 -6.270 -15.968 1.00 67.19 92 GLY A C 1
ATOM 721 O O . GLY A 1 92 ? 24.870 -7.339 -16.171 1.00 67.19 92 GLY A O 1
ATOM 722 N N . ALA A 1 93 ? 23.436 -5.767 -16.858 1.00 68.00 93 ALA A N 1
ATOM 723 C CA . ALA A 1 93 ? 23.055 -6.480 -18.080 1.00 68.00 93 ALA A CA 1
ATOM 724 C C . ALA A 1 93 ? 24.069 -6.260 -19.224 1.00 68.00 93 ALA A C 1
ATOM 726 O O . ALA A 1 93 ? 24.323 -5.126 -19.641 1.00 68.00 93 ALA A O 1
ATOM 727 N N . SER A 1 94 ? 24.659 -7.334 -19.764 1.00 64.25 94 SER A N 1
ATOM 728 C CA . SER A 1 94 ? 25.579 -7.259 -20.911 1.00 64.25 94 SER A CA 1
ATOM 729 C C . SER A 1 94 ? 25.558 -8.522 -21.775 1.00 64.25 94 SER A C 1
ATOM 731 O O . SER A 1 94 ? 26.233 -9.505 -21.479 1.00 64.25 94 SER A O 1
ATOM 733 N N . SER A 1 95 ? 24.871 -8.465 -22.921 1.00 68.31 95 SER A N 1
ATOM 734 C CA . SER A 1 95 ? 24.803 -9.591 -23.868 1.00 68.31 95 SER A CA 1
ATOM 735 C C . SER A 1 95 ? 26.176 -9.994 -24.420 1.00 68.31 95 SER A C 1
ATOM 737 O O . SER A 1 95 ? 26.428 -11.170 -24.637 1.00 68.31 95 SER A O 1
ATOM 739 N N . ARG A 1 96 ? 27.099 -9.037 -24.600 1.00 67.12 96 ARG A N 1
ATOM 740 C CA . ARG A 1 96 ? 28.458 -9.309 -25.112 1.00 67.12 96 ARG A CA 1
ATOM 741 C C . ARG A 1 96 ? 29.363 -10.024 -24.106 1.00 67.12 96 ARG A C 1
ATOM 743 O O . ARG A 1 96 ? 30.317 -10.665 -24.521 1.00 67.12 96 ARG A O 1
ATOM 750 N N . ARG A 1 97 ? 29.086 -9.895 -22.805 1.00 65.12 97 ARG A N 1
ATOM 751 C CA . ARG A 1 97 ? 29.845 -10.550 -21.724 1.00 65.12 97 ARG A CA 1
ATOM 752 C C . ARG A 1 97 ? 29.146 -11.807 -21.193 1.00 65.12 97 ARG A C 1
ATOM 754 O O . ARG A 1 97 ? 29.513 -12.291 -20.133 1.00 65.12 97 ARG A O 1
ATOM 761 N N . GLY A 1 98 ? 28.115 -12.298 -21.888 1.00 66.75 98 GLY A N 1
ATOM 762 C CA . GLY A 1 98 ? 27.317 -13.445 -21.441 1.00 66.75 98 GLY A CA 1
ATOM 763 C C . GLY A 1 98 ? 26.414 -13.161 -20.233 1.00 66.75 98 GLY A C 1
ATOM 764 O O . GLY A 1 98 ? 25.773 -14.076 -19.739 1.00 66.75 98 GLY A O 1
ATOM 765 N N . SER A 1 99 ? 26.316 -11.906 -19.777 1.00 66.25 99 SER A N 1
ATOM 766 C CA . SER A 1 99 ? 25.469 -11.479 -18.653 1.00 66.25 99 SER A CA 1
ATOM 767 C C . SER A 1 99 ? 24.195 -10.765 -19.126 1.00 66.25 99 SER A C 1
ATOM 769 O O . SER A 1 99 ? 23.722 -9.814 -18.501 1.00 66.25 99 SER A O 1
ATOM 771 N N . GLY A 1 100 ? 23.671 -11.141 -20.296 1.00 70.06 100 GLY A N 1
ATOM 772 C CA . GLY A 1 100 ? 22.374 -10.650 -20.760 1.00 70.06 100 GLY A CA 1
ATOM 773 C C . GLY A 1 100 ? 21.268 -11.154 -19.833 1.00 70.06 100 GLY A C 1
ATOM 774 O O . GLY A 1 100 ? 21.269 -12.325 -19.479 1.00 70.06 100 GLY A O 1
ATOM 775 N N . LEU A 1 101 ? 20.351 -10.275 -19.431 1.00 74.38 101 LEU A N 1
ATOM 776 C CA . LEU A 1 101 ? 19.208 -10.630 -18.590 1.00 74.38 101 LEU A CA 1
ATOM 777 C C . LEU A 1 101 ? 17.937 -10.524 -19.429 1.00 74.38 101 LEU A C 1
ATOM 779 O O . LEU A 1 101 ? 17.645 -9.443 -19.952 1.00 74.38 101 LEU A O 1
ATOM 783 N N . PHE A 1 102 ? 17.188 -11.618 -19.560 1.00 84.06 102 PHE A N 1
ATOM 784 C CA . PHE A 1 102 ? 15.835 -11.552 -20.100 1.00 84.06 102 PHE A CA 1
ATOM 785 C C . PHE A 1 102 ? 14.858 -11.175 -18.989 1.00 84.06 102 PHE A C 1
ATOM 787 O O . PHE A 1 102 ? 15.023 -11.559 -17.832 1.00 84.06 102 PHE A O 1
ATOM 794 N N . LEU A 1 103 ? 13.814 -10.420 -19.340 1.00 86.50 103 LEU A N 1
ATOM 795 C CA . LEU A 1 103 ? 12.796 -10.018 -18.370 1.00 86.50 103 LEU A CA 1
ATOM 796 C C . LEU A 1 103 ? 12.096 -11.236 -17.748 1.00 86.50 103 LEU A C 1
AT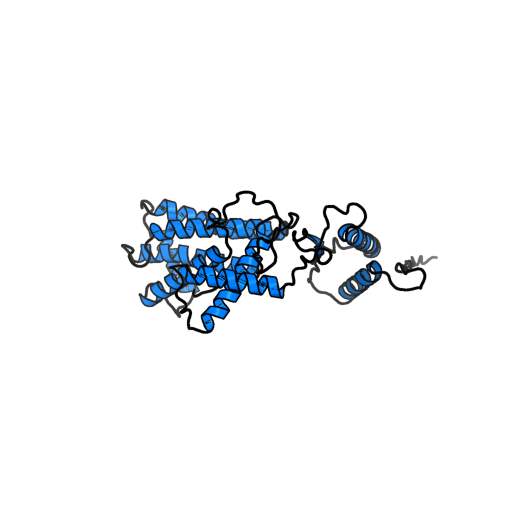OM 798 O O . LEU A 1 103 ? 11.798 -11.210 -16.561 1.00 86.50 103 LEU A O 1
ATOM 802 N N . VAL A 1 104 ? 11.884 -12.304 -18.522 1.00 89.38 104 VAL A N 1
ATOM 803 C CA . VAL A 1 104 ? 11.303 -13.554 -18.011 1.00 89.38 104 VAL A CA 1
ATOM 804 C C . VAL A 1 104 ? 12.160 -14.154 -16.895 1.00 89.38 104 VAL A C 1
ATOM 806 O O . VAL A 1 104 ? 11.643 -14.417 -15.818 1.00 89.38 104 VAL A O 1
ATOM 809 N N . ASP A 1 105 ? 13.483 -14.219 -17.075 1.00 86.00 105 ASP A N 1
ATOM 810 C CA . ASP A 1 105 ? 14.389 -14.764 -16.058 1.00 86.00 105 ASP A CA 1
ATOM 811 C C . ASP A 1 105 ? 14.397 -13.909 -14.784 1.00 86.00 105 ASP A C 1
ATOM 813 O O . ASP A 1 105 ? 14.484 -14.422 -13.664 1.00 86.00 105 ASP A O 1
ATOM 817 N N . VAL A 1 106 ? 14.307 -12.586 -14.954 1.00 85.50 106 VAL A N 1
ATOM 818 C CA . VAL A 1 106 ? 14.216 -11.610 -13.861 1.00 85.50 106 VAL A CA 1
ATOM 819 C C . VAL A 1 106 ? 12.924 -11.811 -13.066 1.00 85.50 106 VAL A C 1
ATOM 821 O O . VAL A 1 106 ? 12.976 -11.870 -11.836 1.00 85.50 106 VAL A O 1
ATOM 824 N N . LEU A 1 107 ? 11.786 -11.946 -13.751 1.00 90.38 107 LEU A N 1
ATOM 825 C CA . LEU A 1 107 ? 10.478 -12.176 -13.131 1.00 90.38 107 LEU A CA 1
ATOM 826 C C . LEU A 1 107 ? 10.422 -13.536 -12.429 1.00 90.38 107 LEU A C 1
ATOM 828 O O . LEU A 1 107 ? 10.040 -13.599 -11.262 1.00 90.38 107 LEU A O 1
ATOM 832 N N . ASP A 1 108 ? 10.906 -14.598 -13.073 1.00 90.06 108 ASP A N 1
ATOM 833 C CA . ASP A 1 108 ? 10.964 -15.937 -12.483 1.00 90.06 108 ASP A CA 1
ATOM 834 C C . ASP A 1 108 ? 11.850 -15.964 -11.232 1.00 90.06 108 ASP A C 1
ATOM 836 O O . ASP A 1 108 ? 11.516 -16.589 -10.221 1.00 90.06 108 ASP A O 1
ATOM 840 N N . SER A 1 109 ? 12.973 -15.243 -11.262 1.00 86.00 109 SER A N 1
ATOM 841 C CA . SER A 1 109 ? 13.855 -15.101 -10.099 1.00 86.00 109 SER A CA 1
ATOM 842 C C . SER A 1 109 ? 13.188 -14.314 -8.970 1.00 86.00 109 SER A C 1
ATOM 844 O O . SER A 1 109 ? 13.300 -14.699 -7.803 1.00 86.00 109 SER A O 1
ATOM 846 N N . ALA A 1 110 ? 12.456 -13.245 -9.298 1.00 87.38 110 ALA A N 1
ATOM 847 C CA . ALA A 1 110 ? 11.687 -12.473 -8.326 1.00 87.38 110 ALA A CA 1
ATOM 848 C C . ALA A 1 110 ? 10.571 -13.318 -7.689 1.00 87.38 110 ALA A C 1
ATOM 850 O O . ALA A 1 110 ? 10.414 -13.291 -6.466 1.00 87.38 110 ALA A O 1
ATOM 851 N N . ARG A 1 111 ? 9.855 -14.127 -8.482 1.00 90.94 111 ARG A N 1
ATOM 852 C CA . ARG A 1 111 ? 8.852 -15.086 -7.995 1.00 90.94 111 ARG A CA 1
ATOM 853 C C . ARG A 1 111 ? 9.473 -16.128 -7.066 1.00 90.94 111 ARG A C 1
ATOM 855 O O . ARG A 1 111 ? 8.930 -16.375 -5.990 1.00 90.94 111 ARG A O 1
ATOM 862 N N . ARG A 1 112 ? 10.622 -16.718 -7.428 1.00 89.19 112 ARG A N 1
ATOM 863 C CA . ARG A 1 112 ? 11.341 -17.684 -6.569 1.00 89.19 112 ARG A CA 1
ATOM 864 C C . ARG A 1 112 ? 11.742 -17.068 -5.228 1.00 89.19 112 ARG A C 1
ATOM 866 O O . ARG A 1 112 ? 11.521 -17.678 -4.180 1.00 89.19 112 ARG A O 1
ATOM 873 N N . GLU A 1 113 ? 12.288 -15.855 -5.245 1.00 84.69 113 GLU A N 1
ATOM 874 C CA . GLU A 1 113 ? 12.688 -15.145 -4.026 1.00 84.69 113 GLU A CA 1
ATOM 875 C C . GLU A 1 113 ? 11.477 -14.751 -3.165 1.00 84.69 113 GLU A C 1
ATOM 877 O O . GLU A 1 113 ? 11.504 -14.922 -1.943 1.00 84.69 113 GLU A O 1
ATOM 882 N N . ALA A 1 114 ? 10.388 -14.283 -3.782 1.00 88.25 114 ALA A N 1
ATOM 883 C CA . ALA A 1 114 ? 9.137 -13.987 -3.089 1.00 88.25 114 ALA A CA 1
ATOM 884 C C . ALA A 1 114 ? 8.547 -15.241 -2.433 1.00 88.25 114 ALA A C 1
ATOM 886 O O . ALA A 1 114 ? 8.266 -15.222 -1.234 1.00 88.25 114 ALA A O 1
ATOM 887 N N . ARG A 1 115 ? 8.472 -16.357 -3.171 1.00 90.06 115 ARG A N 1
ATOM 888 C CA . ARG A 1 115 ? 8.066 -17.674 -2.656 1.00 90.06 115 ARG A CA 1
ATOM 889 C C . ARG A 1 115 ? 8.906 -18.091 -1.452 1.00 90.06 115 ARG A C 1
ATOM 891 O O . ARG A 1 115 ? 8.356 -18.460 -0.417 1.00 90.06 115 ARG A O 1
ATOM 898 N N . ARG A 1 116 ? 10.236 -17.984 -1.546 1.00 88.19 116 ARG A N 1
ATOM 899 C CA . ARG A 1 116 ? 11.155 -18.307 -0.443 1.00 88.19 116 ARG A CA 1
ATOM 900 C C . ARG A 1 116 ? 10.862 -17.471 0.805 1.00 88.19 116 ARG A C 1
ATOM 902 O O . ARG A 1 116 ? 10.819 -18.014 1.906 1.00 88.19 116 ARG A O 1
ATOM 909 N N . ARG A 1 117 ? 10.644 -16.162 0.648 1.00 86.19 117 ARG A N 1
ATOM 910 C CA . ARG A 1 117 ? 10.327 -15.259 1.768 1.00 86.19 117 ARG A CA 1
ATOM 911 C C . ARG A 1 117 ? 8.937 -15.501 2.349 1.00 86.19 117 ARG A C 1
ATOM 913 O O . ARG A 1 117 ? 8.782 -15.402 3.560 1.00 86.19 117 ARG A O 1
ATOM 920 N N . MET A 1 118 ? 7.950 -15.836 1.521 1.00 88.81 118 MET A N 1
ATOM 921 C CA . MET A 1 118 ? 6.610 -16.211 1.982 1.00 88.81 118 MET A CA 1
ATOM 922 C C . MET A 1 118 ? 6.643 -17.473 2.845 1.00 88.81 118 MET A C 1
ATOM 924 O O . MET A 1 118 ? 6.036 -17.476 3.910 1.00 88.81 118 MET A O 1
ATOM 928 N N . LEU A 1 119 ? 7.415 -18.494 2.454 1.00 88.44 119 LEU A N 1
ATOM 929 C CA . LEU A 1 119 ? 7.569 -19.732 3.236 1.00 88.44 119 LEU A CA 1
ATOM 930 C C . LEU A 1 119 ? 8.268 -19.513 4.588 1.00 88.44 119 LEU A C 1
ATOM 932 O O . LEU A 1 119 ? 8.000 -20.234 5.541 1.00 88.44 119 LEU A O 1
ATOM 936 N N . GLN A 1 120 ? 9.171 -18.534 4.675 1.00 86.50 120 GLN A N 1
ATOM 937 C CA . GLN A 1 120 ? 9.890 -18.198 5.913 1.00 86.50 120 GLN A CA 1
ATOM 938 C C . GLN A 1 120 ? 9.118 -17.230 6.819 1.00 86.50 120 GLN A C 1
ATOM 940 O O . GLN A 1 120 ? 9.479 -17.049 7.981 1.00 86.50 120 GLN A O 1
ATOM 945 N N . SER A 1 121 ? 8.098 -16.557 6.286 1.00 82.31 121 SER A N 1
ATOM 946 C CA . SER A 1 121 ? 7.362 -15.526 7.005 1.00 82.31 121 SER A CA 1
ATOM 947 C C . SER A 1 121 ? 6.293 -16.156 7.902 1.00 82.31 121 SER A C 1
ATOM 949 O O . SER A 1 121 ? 5.411 -16.849 7.399 1.00 82.31 121 SER A O 1
ATOM 951 N N . PRO A 1 122 ? 6.280 -15.853 9.213 1.00 80.06 122 PRO A N 1
ATOM 952 C CA . PRO A 1 122 ? 5.223 -16.316 10.114 1.00 80.06 122 PRO A CA 1
ATOM 953 C C . PRO A 1 122 ? 3.880 -15.607 9.863 1.00 80.06 122 PRO A C 1
ATOM 955 O O . PRO A 1 122 ? 2.868 -15.958 10.464 1.00 80.06 122 PRO A O 1
ATOM 958 N N . CYS A 1 123 ? 3.870 -14.569 9.021 1.00 76.19 123 CYS A N 1
ATOM 959 C CA . CYS A 1 123 ? 2.689 -13.766 8.718 1.00 76.19 123 CYS A CA 1
ATOM 960 C C . CYS A 1 123 ? 1.910 -14.264 7.493 1.00 76.19 123 CYS A C 1
ATOM 962 O O . CYS A 1 123 ? 0.820 -13.748 7.254 1.00 76.19 123 CYS A O 1
ATOM 964 N N . THR A 1 124 ? 2.456 -15.214 6.729 1.00 83.00 124 THR A N 1
ATOM 965 C CA . THR A 1 124 ? 1.804 -15.801 5.551 1.00 83.00 124 THR A CA 1
ATOM 966 C C . THR A 1 124 ? 0.668 -16.718 5.996 1.00 83.00 124 THR A C 1
ATOM 968 O O . THR A 1 124 ? 0.873 -17.621 6.806 1.00 83.00 124 THR A O 1
ATOM 971 N N . ARG A 1 125 ? -0.542 -16.481 5.494 1.00 83.19 125 ARG A N 1
ATOM 972 C CA . ARG A 1 125 ? -1.759 -17.257 5.777 1.00 83.19 125 ARG A CA 1
ATOM 973 C C . ARG A 1 125 ? -2.290 -18.000 4.557 1.00 83.19 125 ARG A C 1
ATOM 975 O O . ARG A 1 125 ? -3.310 -18.679 4.674 1.00 83.19 125 ARG A O 1
ATOM 982 N N . VAL A 1 126 ? -1.666 -17.844 3.392 1.00 86.06 126 VAL A N 1
ATOM 983 C CA . VAL A 1 126 ? -1.955 -18.673 2.215 1.00 86.06 126 VAL A CA 1
ATOM 984 C C . VAL A 1 126 ? -1.210 -20.001 2.340 1.00 86.06 126 VAL A C 1
ATOM 986 O O . VAL A 1 126 ? -0.011 -20.021 2.621 1.00 86.06 126 VAL A O 1
ATOM 989 N N . ASP A 1 127 ? -1.928 -21.107 2.147 1.00 86.38 127 ASP A N 1
ATOM 990 C CA . ASP A 1 127 ? -1.372 -22.456 2.247 1.00 86.38 127 ASP A CA 1
ATOM 991 C C . ASP A 1 127 ? -0.401 -22.726 1.081 1.00 86.38 127 ASP A C 1
ATOM 993 O O . ASP A 1 127 ? -0.783 -22.510 -0.068 1.00 86.38 127 ASP A O 1
ATOM 997 N N . PRO A 1 128 ? 0.832 -23.212 1.325 1.00 87.44 128 PRO A N 1
ATOM 998 C CA . PRO A 1 128 ? 1.778 -23.567 0.263 1.00 87.44 128 PRO A CA 1
ATOM 999 C C . PRO A 1 128 ? 1.293 -24.629 -0.735 1.00 87.44 128 PRO A C 1
ATOM 1001 O O . PRO A 1 128 ? 1.875 -24.740 -1.815 1.00 87.44 128 PRO A O 1
ATOM 1004 N N . SER A 1 129 ? 0.296 -25.435 -0.367 1.00 87.75 129 SER A N 1
ATOM 1005 C CA . SER A 1 129 ? -0.327 -26.446 -1.230 1.00 87.75 129 SER A CA 1
ATOM 1006 C C . SER A 1 129 ? -1.448 -25.888 -2.113 1.00 87.75 129 SER A C 1
ATOM 1008 O O . SER A 1 129 ? -1.829 -26.534 -3.089 1.00 87.75 129 SER A O 1
ATOM 1010 N N . ASP A 1 130 ? -1.956 -24.691 -1.806 1.00 89.75 130 ASP A N 1
ATOM 1011 C CA . ASP A 1 130 ? -2.982 -24.018 -2.598 1.00 89.75 130 ASP A CA 1
ATOM 1012 C C . ASP A 1 130 ? -2.358 -23.462 -3.895 1.00 89.75 130 ASP A C 1
ATOM 1014 O O . ASP A 1 130 ? -1.363 -22.731 -3.825 1.00 89.75 130 ASP A O 1
ATOM 1018 N N . PRO A 1 131 ? -2.922 -23.729 -5.090 1.00 87.31 131 PRO A N 1
ATOM 1019 C CA . PRO A 1 131 ? -2.451 -23.115 -6.336 1.00 87.31 131 PRO A CA 1
ATOM 1020 C C . PRO A 1 131 ? -2.449 -21.575 -6.298 1.00 87.31 131 PRO A C 1
ATOM 1022 O O . PRO A 1 131 ? -1.664 -20.939 -7.008 1.00 87.31 131 PRO A O 1
ATOM 1025 N N . ALA A 1 132 ? -3.274 -20.951 -5.451 1.00 89.00 132 ALA A N 1
ATOM 1026 C CA . ALA A 1 132 ? -3.258 -19.508 -5.231 1.00 89.00 132 ALA A CA 1
ATOM 1027 C C . ALA A 1 132 ? -1.927 -19.006 -4.646 1.00 89.00 132 ALA A C 1
ATOM 1029 O O . ALA A 1 132 ? -1.564 -17.851 -4.878 1.00 89.00 132 ALA A O 1
ATOM 1030 N N . PHE A 1 133 ? -1.171 -19.849 -3.932 1.00 91.25 133 PHE A N 1
ATOM 1031 C CA . PHE A 1 133 ? 0.119 -19.482 -3.344 1.00 91.25 133 PHE A CA 1
ATOM 1032 C C . PHE A 1 133 ? 1.116 -19.011 -4.401 1.00 91.25 133 PHE A C 1
ATOM 1034 O O . PHE A 1 133 ? 1.795 -18.001 -4.219 1.00 91.25 133 PHE A O 1
ATOM 1041 N N . ASP A 1 134 ? 1.179 -19.714 -5.530 1.00 90.75 134 ASP A N 1
ATOM 1042 C CA . ASP A 1 134 ? 2.085 -19.385 -6.625 1.00 90.75 134 ASP A CA 1
ATOM 1043 C C . ASP A 1 134 ? 1.713 -18.068 -7.317 1.00 90.75 134 ASP A C 1
ATOM 1045 O O . ASP A 1 134 ? 2.598 -17.282 -7.658 1.00 90.75 134 ASP A O 1
ATOM 1049 N N . VAL A 1 135 ? 0.414 -17.793 -7.456 1.00 92.44 135 VAL A N 1
ATOM 1050 C CA . VAL A 1 135 ? -0.102 -16.522 -7.994 1.00 92.44 135 VAL A CA 1
ATOM 1051 C C . VAL A 1 135 ? 0.228 -15.361 -7.054 1.00 92.44 135 VAL A C 1
ATOM 1053 O O . VAL A 1 135 ? 0.643 -14.287 -7.490 1.00 92.44 135 VAL A O 1
ATOM 1056 N N . VAL A 1 136 ? 0.081 -15.574 -5.745 1.00 93.50 136 VAL A N 1
ATOM 1057 C CA . VAL A 1 136 ? 0.442 -14.584 -4.724 1.00 93.50 136 VAL A CA 1
ATOM 1058 C C . VAL A 1 136 ? 1.952 -14.337 -4.717 1.00 93.50 136 VAL A C 1
ATOM 1060 O O . VAL A 1 136 ? 2.377 -13.183 -4.661 1.00 93.50 136 VAL A O 1
ATOM 1063 N N . ALA A 1 137 ? 2.766 -15.390 -4.825 1.00 92.50 137 ALA A N 1
ATOM 1064 C CA . ALA A 1 137 ? 4.220 -15.279 -4.898 1.00 92.50 137 ALA A CA 1
ATOM 1065 C C . ALA A 1 137 ? 4.683 -14.508 -6.138 1.00 92.50 137 ALA A C 1
ATOM 1067 O O . ALA A 1 137 ? 5.597 -13.687 -6.037 1.00 92.50 137 ALA A O 1
ATOM 1068 N N . ASP A 1 138 ? 4.034 -14.720 -7.281 1.00 93.19 138 ASP A N 1
ATOM 1069 C CA . ASP A 1 138 ? 4.300 -13.962 -8.501 1.00 93.19 138 ASP A CA 1
ATOM 1070 C C . ASP A 1 138 ? 4.003 -12.466 -8.308 1.00 93.19 138 ASP A C 1
ATOM 1072 O O . ASP A 1 138 ? 4.878 -11.617 -8.496 1.00 93.19 138 ASP A O 1
ATOM 1076 N N . GLN A 1 139 ? 2.821 -12.131 -7.778 1.00 94.00 139 GLN A N 1
ATOM 1077 C CA . GLN A 1 139 ? 2.454 -10.739 -7.499 1.00 94.00 139 GLN A CA 1
ATOM 1078 C C . GLN A 1 139 ? 3.377 -10.074 -6.464 1.00 94.00 139 GLN A C 1
ATOM 1080 O O . GLN A 1 139 ? 3.705 -8.886 -6.582 1.00 94.00 139 GLN A O 1
ATOM 1085 N N . MET A 1 140 ? 3.813 -10.826 -5.452 1.00 92.25 140 MET A N 1
ATOM 1086 C CA . MET A 1 140 ? 4.798 -10.386 -4.461 1.00 92.25 140 MET A CA 1
ATOM 1087 C C . MET A 1 140 ? 6.163 -10.122 -5.108 1.00 92.25 140 MET A C 1
ATOM 1089 O O . MET A 1 140 ? 6.786 -9.098 -4.818 1.00 92.25 140 MET A O 1
ATOM 1093 N N . GLY A 1 141 ? 6.597 -10.992 -6.024 1.00 91.19 141 GLY A N 1
ATOM 1094 C CA . GLY A 1 141 ? 7.823 -10.833 -6.808 1.00 91.19 141 GLY A CA 1
ATOM 1095 C C . GLY A 1 141 ? 7.796 -9.580 -7.680 1.00 91.19 141 GLY A C 1
ATOM 1096 O O . GLY A 1 141 ? 8.721 -8.768 -7.615 1.00 91.19 141 GLY A O 1
ATOM 1097 N N . VAL A 1 142 ? 6.701 -9.365 -8.416 1.00 92.50 142 VAL A N 1
ATOM 1098 C CA . VAL A 1 142 ? 6.487 -8.150 -9.223 1.00 92.50 142 VAL A CA 1
ATOM 1099 C C . VAL A 1 142 ? 6.505 -6.902 -8.343 1.00 92.50 142 VAL A C 1
ATOM 1101 O O . VAL A 1 142 ? 7.210 -5.944 -8.651 1.00 92.50 142 VAL A O 1
ATOM 1104 N N . THR A 1 143 ? 5.788 -6.917 -7.215 1.00 93.25 143 THR A N 1
ATOM 1105 C CA . THR A 1 143 ? 5.751 -5.767 -6.295 1.00 93.25 143 THR A CA 1
ATOM 1106 C C . THR A 1 143 ? 7.140 -5.440 -5.750 1.00 93.25 143 THR A C 1
ATOM 1108 O O . THR A 1 143 ? 7.516 -4.273 -5.658 1.00 93.25 143 THR A O 1
ATOM 1111 N N . TRP A 1 144 ? 7.919 -6.464 -5.397 1.00 89.88 144 TRP A N 1
ATOM 1112 C CA . TRP A 1 144 ? 9.294 -6.289 -4.943 1.00 89.88 144 TRP A CA 1
ATOM 1113 C C . TRP A 1 144 ? 10.184 -5.672 -6.027 1.00 89.88 144 TRP A C 1
ATOM 1115 O O . TRP A 1 144 ? 10.905 -4.718 -5.738 1.00 89.88 144 TRP A O 1
ATOM 1125 N N . LEU A 1 145 ? 10.097 -6.168 -7.264 1.00 88.50 145 LEU A N 1
ATOM 1126 C CA . LEU A 1 145 ? 10.889 -5.665 -8.385 1.00 88.50 145 LEU A CA 1
ATOM 1127 C C . LEU A 1 145 ? 10.550 -4.206 -8.711 1.00 88.50 145 LEU A C 1
ATOM 1129 O O . LEU A 1 145 ? 11.450 -3.377 -8.821 1.00 88.50 145 LEU A O 1
ATOM 1133 N N . VAL A 1 146 ? 9.259 -3.886 -8.810 1.00 91.00 146 VAL A N 1
ATOM 1134 C CA . VAL A 1 146 ? 8.764 -2.521 -9.043 1.00 91.00 146 VAL A CA 1
ATOM 1135 C C . VAL A 1 146 ? 9.245 -1.577 -7.944 1.00 91.00 146 VAL A C 1
ATOM 1137 O O . VAL A 1 146 ? 9.773 -0.506 -8.240 1.00 91.00 146 VAL A O 1
ATOM 1140 N N . ALA A 1 147 ? 9.120 -1.988 -6.679 1.00 89.50 147 ALA A N 1
ATOM 1141 C CA . ALA A 1 147 ? 9.598 -1.191 -5.559 1.00 89.50 147 ALA A CA 1
ATOM 1142 C C . ALA A 1 147 ? 11.109 -0.936 -5.655 1.00 89.50 147 ALA A C 1
ATOM 1144 O O . ALA A 1 147 ? 11.530 0.198 -5.466 1.00 89.50 147 ALA A O 1
ATOM 1145 N N . GLU A 1 148 ? 11.923 -1.939 -6.007 1.00 85.19 148 GLU A N 1
ATOM 1146 C CA . GLU A 1 148 ? 13.374 -1.749 -6.146 1.00 85.19 148 GLU A CA 1
ATOM 1147 C C . GLU A 1 148 ? 13.735 -0.835 -7.326 1.00 85.19 148 GLU A C 1
ATOM 1149 O O . GLU A 1 148 ? 14.628 0.004 -7.201 1.00 85.19 148 GLU A O 1
ATOM 1154 N N . MET A 1 149 ? 13.019 -0.945 -8.450 1.00 86.62 149 MET A N 1
ATOM 1155 C CA . MET A 1 149 ? 13.232 -0.091 -9.624 1.00 86.62 149 MET A CA 1
ATOM 1156 C C . MET A 1 149 ? 12.901 1.380 -9.361 1.00 86.62 149 MET A C 1
ATOM 1158 O O . MET A 1 149 ? 13.565 2.260 -9.905 1.00 86.62 149 MET A O 1
ATOM 1162 N N . LEU A 1 150 ? 11.889 1.649 -8.535 1.00 89.56 150 LEU A N 1
ATOM 1163 C CA . LEU A 1 150 ? 11.389 2.999 -8.265 1.00 89.56 150 LEU A CA 1
ATOM 1164 C C . LEU A 1 150 ? 11.954 3.608 -6.969 1.00 89.56 150 LEU A C 1
ATOM 1166 O O . LEU A 1 150 ? 11.680 4.767 -6.665 1.00 89.56 150 LEU A O 1
ATOM 1170 N N . ARG A 1 151 ? 12.736 2.848 -6.186 1.00 86.69 151 ARG A N 1
ATOM 1171 C CA . ARG A 1 151 ? 13.231 3.254 -4.854 1.00 86.69 151 ARG A CA 1
ATOM 1172 C C . ARG A 1 151 ? 14.170 4.457 -4.882 1.00 86.69 151 ARG A C 1
ATOM 1174 O O . ARG A 1 151 ? 14.341 5.128 -3.865 1.00 86.69 151 ARG A O 1
ATOM 1181 N N . LYS A 1 152 ? 14.839 4.679 -6.010 1.00 87.69 152 LYS A N 1
ATOM 1182 C CA . LYS A 1 152 ? 15.800 5.765 -6.216 1.00 87.69 152 LYS A CA 1
ATOM 1183 C C . LYS A 1 152 ? 15.274 6.726 -7.282 1.00 87.69 152 LYS A C 1
ATOM 1185 O O . LYS A 1 152 ? 14.490 6.296 -8.127 1.00 87.69 152 LYS A O 1
ATOM 1190 N N . PRO A 1 153 ? 15.732 7.993 -7.283 1.00 90.44 153 PRO A N 1
ATOM 1191 C CA . PRO A 1 153 ? 15.408 8.928 -8.352 1.00 90.44 153 PRO A CA 1
ATOM 1192 C C . PRO A 1 153 ? 15.706 8.315 -9.719 1.00 90.44 153 PRO A C 1
ATOM 1194 O O . PRO A 1 153 ? 16.751 7.685 -9.897 1.00 90.44 153 PRO A O 1
ATOM 1197 N N . ARG A 1 154 ? 14.826 8.534 -10.695 1.00 88.94 154 ARG A N 1
ATOM 1198 C CA . ARG A 1 154 ? 14.849 7.862 -12.007 1.00 88.94 154 ARG A CA 1
ATOM 1199 C C . ARG A 1 154 ? 16.165 8.001 -12.774 1.00 88.94 154 ARG A C 1
ATOM 1201 O O . ARG A 1 154 ? 16.472 7.171 -13.620 1.00 88.94 154 ARG A O 1
ATOM 1208 N N . LEU A 1 155 ? 16.928 9.066 -12.516 1.00 89.50 155 LEU A N 1
ATOM 1209 C CA . LEU A 1 155 ? 18.226 9.336 -13.146 1.00 89.50 155 LEU A CA 1
ATOM 1210 C C . LEU A 1 155 ? 19.395 8.604 -12.474 1.00 89.50 155 LEU A C 1
ATOM 1212 O O . LEU A 1 155 ? 20.518 8.663 -12.973 1.00 89.50 155 LEU A O 1
ATOM 1216 N N . GLN A 1 156 ? 19.160 7.919 -11.358 1.00 86.69 156 GLN A N 1
ATOM 1217 C CA . GLN A 1 156 ? 20.157 7.064 -10.732 1.00 86.69 156 GLN A CA 1
ATOM 1218 C C . GLN A 1 156 ? 20.068 5.644 -11.306 1.00 86.69 156 GLN A C 1
ATOM 1220 O O . GLN A 1 156 ? 18.972 5.089 -11.384 1.00 86.69 156 GLN A O 1
ATOM 1225 N N . PRO A 1 157 ? 21.199 5.020 -11.678 1.00 82.19 157 PRO A N 1
ATOM 1226 C CA . PRO A 1 157 ? 21.199 3.643 -12.150 1.00 82.19 157 PRO A CA 1
ATOM 1227 C C . PRO A 1 157 ? 20.622 2.675 -11.113 1.00 82.19 157 PRO A C 1
ATOM 1229 O O . PRO A 1 157 ? 21.008 2.686 -9.938 1.00 82.19 157 PRO A O 1
ATOM 1232 N N . VAL A 1 158 ? 19.740 1.790 -11.572 1.00 79.00 158 VAL A N 1
ATOM 1233 C CA . VAL A 1 158 ? 19.199 0.697 -10.756 1.00 79.00 158 VAL A CA 1
ATOM 1234 C C . VAL A 1 158 ? 20.173 -0.476 -10.812 1.00 79.00 158 VAL A C 1
ATOM 1236 O O . VAL A 1 158 ? 20.558 -0.920 -11.893 1.00 79.00 158 VAL A O 1
ATOM 1239 N N . GLN A 1 159 ? 20.572 -0.993 -9.652 1.00 75.69 159 GLN A N 1
ATOM 1240 C CA . GLN A 1 159 ? 21.385 -2.205 -9.546 1.00 75.69 159 GLN A CA 1
ATOM 1241 C C . GLN A 1 159 ? 20.487 -3.359 -9.107 1.00 75.69 159 GLN A C 1
ATOM 1243 O O . GLN A 1 159 ? 20.114 -3.448 -7.939 1.00 75.69 159 GLN A O 1
ATOM 1248 N N . LEU A 1 160 ? 20.131 -4.238 -10.044 1.00 68.06 160 LEU A N 1
ATOM 1249 C CA . LEU A 1 160 ? 19.337 -5.424 -9.734 1.00 68.06 160 LEU A CA 1
ATOM 1250 C C . LEU A 1 160 ? 20.224 -6.481 -9.068 1.00 68.06 160 LEU A C 1
ATOM 1252 O O . LEU A 1 160 ? 20.929 -7.238 -9.737 1.00 68.06 160 LEU A O 1
ATOM 1256 N N . GLN A 1 161 ? 20.161 -6.561 -7.740 1.00 63.91 161 GLN A N 1
ATOM 1257 C CA . GLN A 1 161 ? 20.771 -7.645 -6.965 1.00 63.91 161 GLN A CA 1
ATOM 1258 C C . GLN A 1 161 ? 19.905 -8.913 -7.034 1.00 63.91 161 GLN A C 1
ATOM 1260 O O . GLN A 1 161 ? 19.389 -9.396 -6.029 1.00 63.91 161 GLN A O 1
ATOM 1265 N N . ILE A 1 162 ? 19.706 -9.444 -8.241 1.00 62.16 162 ILE A N 1
ATOM 1266 C CA . ILE A 1 162 ? 18.971 -10.692 -8.455 1.00 62.16 162 ILE A CA 1
ATOM 1267 C C . ILE A 1 162 ? 19.994 -11.813 -8.599 1.00 62.16 162 ILE A C 1
ATOM 1269 O O . ILE A 1 162 ? 20.848 -11.786 -9.489 1.00 62.16 162 ILE A O 1
ATOM 1273 N N . ARG A 1 163 ? 19.918 -12.792 -7.693 1.00 58.41 163 ARG A N 1
ATOM 1274 C CA . ARG A 1 163 ? 20.650 -14.053 -7.813 1.00 58.41 163 ARG A CA 1
ATOM 1275 C C . ARG A 1 163 ? 19.933 -14.907 -8.855 1.00 58.41 163 ARG A C 1
ATOM 1277 O O . ARG A 1 163 ? 18.918 -15.518 -8.540 1.00 58.41 163 ARG A O 1
ATOM 1284 N N . LEU A 1 164 ? 20.430 -14.899 -10.089 1.00 55.34 164 LEU A N 1
ATOM 1285 C CA . LEU A 1 164 ? 20.050 -15.901 -11.080 1.00 55.34 164 LEU A CA 1
ATOM 1286 C C . LEU A 1 164 ? 20.906 -17.146 -10.847 1.00 55.34 164 LEU A C 1
ATOM 1288 O O . LEU A 1 164 ? 22.124 -17.038 -10.676 1.00 55.34 164 LEU A O 1
ATOM 1292 N N . ASP A 1 165 ? 20.276 -18.316 -10.851 1.00 44.94 165 ASP A N 1
ATOM 1293 C CA . ASP A 1 165 ? 20.981 -19.591 -10.771 1.00 44.94 165 ASP A CA 1
ATOM 1294 C C . ASP A 1 165 ? 21.986 -19.683 -11.937 1.00 44.94 165 ASP A C 1
ATOM 1296 O O . ASP A 1 165 ? 21.609 -19.626 -13.105 1.00 44.94 165 ASP A O 1
ATOM 1300 N N . GLY A 1 166 ? 23.284 -19.750 -11.619 1.00 45.41 166 GLY A N 1
ATOM 1301 C CA . GLY A 1 166 ? 24.366 -19.895 -12.604 1.00 45.41 166 GLY A CA 1
ATOM 1302 C C . GLY A 1 166 ? 25.032 -18.607 -13.114 1.00 45.41 166 GLY A C 1
ATOM 1303 O O . GLY A 1 166 ? 26.035 -18.708 -13.817 1.00 45.41 166 GLY A O 1
ATOM 1304 N N . VAL A 1 167 ? 24.568 -17.406 -12.734 1.00 46.50 167 VAL A N 1
ATOM 1305 C CA . VAL A 1 167 ? 25.225 -16.131 -13.100 1.00 46.50 167 VAL A CA 1
ATOM 1306 C C . VAL A 1 167 ? 25.743 -15.433 -11.844 1.00 46.50 167 VAL A C 1
ATOM 1308 O O . VAL A 1 167 ? 25.042 -14.657 -11.194 1.00 46.50 167 VAL A O 1
ATOM 1311 N N . SER A 1 168 ? 27.007 -15.689 -11.497 1.00 39.38 168 SER A N 1
ATOM 1312 C CA . SER A 1 168 ? 27.722 -14.884 -10.501 1.00 39.38 168 SER A CA 1
ATOM 1313 C C . SER A 1 168 ? 27.903 -13.471 -11.046 1.00 39.38 168 SER A C 1
ATOM 1315 O O . SER A 1 168 ? 28.799 -13.212 -11.848 1.00 39.38 168 SER A O 1
ATOM 1317 N N . GLN A 1 169 ? 27.062 -12.532 -10.612 1.00 45.06 169 GLN A N 1
ATOM 1318 C CA . GLN A 1 169 ? 27.347 -11.117 -10.811 1.00 45.06 169 GLN A CA 1
ATOM 1319 C C . GLN A 1 169 ? 28.600 -10.771 -9.994 1.00 45.06 169 GLN A C 1
ATOM 1321 O O . GLN A 1 169 ? 28.550 -10.671 -8.769 1.00 45.06 169 GLN A O 1
ATOM 1326 N N . THR A 1 170 ? 29.741 -10.600 -10.664 1.00 33.78 170 THR A N 1
ATOM 1327 C CA . THR A 1 170 ? 30.972 -10.052 -10.076 1.00 33.78 170 THR A CA 1
ATOM 1328 C C . THR A 1 170 ? 30.793 -8.548 -9.858 1.00 33.78 170 THR A C 1
ATOM 1330 O O . THR A 1 170 ? 31.334 -7.717 -10.586 1.00 33.78 170 THR A O 1
ATOM 1333 N N . GLY A 1 171 ? 29.960 -8.194 -8.886 1.00 34.97 171 GLY A N 1
ATOM 1334 C CA . GLY A 1 171 ? 29.848 -6.858 -8.320 1.00 34.97 171 GLY A CA 1
ATOM 1335 C C . GLY A 1 171 ? 30.351 -6.933 -6.890 1.00 34.97 171 GLY A C 1
ATOM 1336 O O . GLY A 1 171 ? 29.928 -7.807 -6.141 1.00 34.97 171 GLY A O 1
ATOM 1337 N N . HIS A 1 172 ? 31.301 -6.068 -6.551 1.00 33.88 172 HIS A N 1
ATOM 1338 C CA . HIS A 1 172 ? 31.960 -5.995 -5.254 1.00 33.88 172 HIS A CA 1
ATOM 1339 C C . HIS A 1 172 ? 30.963 -6.214 -4.117 1.00 33.88 172 HIS A C 1
ATOM 1341 O O . HIS A 1 172 ? 29.950 -5.519 -4.036 1.00 33.88 172 HIS A O 1
ATOM 1347 N N . SER A 1 173 ? 31.281 -7.175 -3.248 1.00 34.22 173 SER A N 1
ATOM 1348 C CA . SER A 1 173 ? 30.594 -7.448 -1.989 1.00 34.22 173 SER A CA 1
ATOM 1349 C C . SER A 1 173 ? 30.816 -6.274 -1.027 1.00 34.22 173 SER A C 1
ATOM 1351 O O . SER A 1 173 ? 31.490 -6.391 -0.010 1.00 34.22 173 SER A O 1
ATOM 1353 N N . GLY A 1 174 ? 30.298 -5.101 -1.390 1.00 31.77 174 GLY A N 1
ATOM 1354 C CA . GLY A 1 174 ? 30.101 -3.987 -0.489 1.00 31.77 174 GLY A CA 1
ATOM 1355 C C . GLY A 1 174 ? 28.990 -4.397 0.458 1.00 31.77 174 GLY A C 1
ATOM 1356 O O . GLY A 1 174 ? 27.856 -4.610 0.035 1.00 31.77 174 GLY A O 1
ATOM 1357 N N . SER A 1 175 ? 29.363 -4.569 1.718 1.00 34.75 175 SER A N 1
ATOM 1358 C CA . SER A 1 175 ? 28.507 -4.827 2.866 1.00 34.75 175 SER A CA 1
ATOM 1359 C C . SER A 1 175 ? 27.348 -3.821 2.958 1.00 34.75 175 SER A C 1
ATOM 1361 O O . SER A 1 175 ? 27.371 -2.894 3.759 1.00 34.75 175 SER A O 1
ATOM 1363 N N . HIS A 1 176 ? 26.300 -4.021 2.169 1.00 34.78 176 HIS A N 1
ATOM 1364 C CA . HIS A 1 176 ? 24.951 -3.639 2.547 1.00 34.78 176 HIS A CA 1
ATOM 1365 C C . HIS A 1 176 ? 24.209 -4.935 2.784 1.00 34.78 176 HIS A C 1
ATOM 1367 O O . HIS A 1 176 ? 23.709 -5.591 1.874 1.00 34.78 176 HIS A O 1
ATOM 1373 N N . SER A 1 177 ? 24.242 -5.335 4.047 1.00 30.45 177 SER A N 1
ATOM 1374 C CA . SER A 1 177 ? 23.460 -6.433 4.565 1.00 30.45 177 SER A CA 1
ATOM 1375 C C . SER A 1 177 ? 22.020 -6.313 4.057 1.00 30.45 1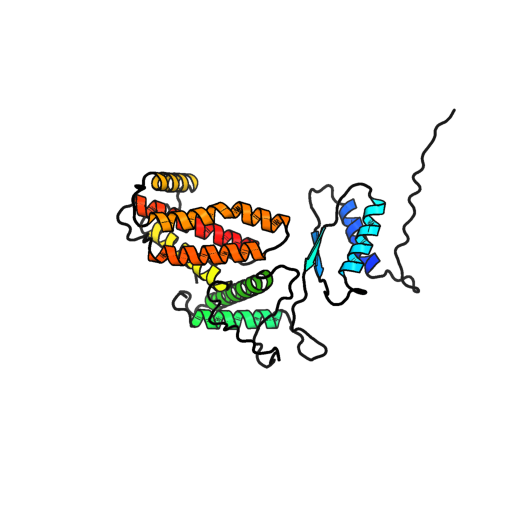77 SER A C 1
ATOM 1377 O O . SER A 1 177 ? 21.292 -5.390 4.423 1.00 30.45 177 SER A O 1
ATOM 1379 N N . LEU A 1 178 ? 21.585 -7.279 3.240 1.00 40.69 178 LEU A N 1
ATOM 1380 C CA . LEU A 1 178 ? 20.176 -7.493 2.874 1.00 40.69 178 LEU A CA 1
ATOM 1381 C C . LEU A 1 178 ? 19.274 -7.671 4.117 1.00 40.69 178 LEU A C 1
ATOM 1383 O O . LEU A 1 178 ? 18.053 -7.732 4.007 1.00 40.69 178 LEU A O 1
ATOM 1387 N N . VAL A 1 179 ? 19.882 -7.768 5.303 1.00 36.03 179 VAL A N 1
ATOM 1388 C CA . VAL A 1 179 ? 19.251 -7.949 6.607 1.00 36.03 179 VAL A CA 1
ATOM 1389 C C . VAL A 1 179 ? 18.863 -6.612 7.267 1.00 36.03 179 VAL A C 1
ATOM 1391 O O . VAL A 1 179 ? 18.034 -6.640 8.177 1.00 36.03 179 VAL A O 1
ATOM 1394 N N . ASP A 1 180 ? 19.372 -5.464 6.794 1.00 33.00 180 ASP A N 1
ATOM 1395 C CA . ASP A 1 180 ? 19.147 -4.138 7.417 1.00 33.00 180 ASP A CA 1
ATOM 1396 C C . ASP A 1 180 ? 18.094 -3.256 6.721 1.00 33.00 180 ASP A C 1
ATOM 1398 O O . ASP A 1 180 ? 17.701 -2.217 7.236 1.00 33.00 180 ASP A O 1
ATOM 1402 N N . SER A 1 181 ? 17.573 -3.672 5.566 1.00 44.72 181 SER A N 1
ATOM 1403 C CA . SER A 1 181 ? 16.550 -2.930 4.802 1.00 44.72 181 SER A CA 1
ATOM 1404 C C . SER A 1 181 ? 15.179 -3.615 4.835 1.00 44.72 181 SER A C 1
ATOM 1406 O O . SER A 1 181 ? 14.425 -3.582 3.861 1.00 44.72 181 SER A O 1
ATOM 1408 N N . ARG A 1 182 ? 14.835 -4.237 5.974 1.00 48.97 182 ARG A N 1
ATOM 1409 C CA . ARG A 1 182 ? 13.559 -4.960 6.176 1.00 48.97 182 ARG A CA 1
ATOM 1410 C C . ARG A 1 182 ? 12.323 -4.093 5.898 1.00 48.97 182 ARG A C 1
ATOM 1412 O O . ARG A 1 182 ? 11.295 -4.632 5.494 1.00 48.97 182 ARG A O 1
ATOM 1419 N N . ASP A 1 183 ? 12.458 -2.772 5.986 1.00 51.31 183 ASP A N 1
ATOM 1420 C CA . ASP A 1 183 ? 11.327 -1.839 5.967 1.00 51.31 183 ASP A CA 1
ATOM 1421 C C . ASP A 1 183 ? 11.098 -1.130 4.618 1.00 51.31 183 ASP A C 1
ATOM 1423 O O . ASP A 1 183 ? 10.100 -0.429 4.444 1.00 51.31 183 ASP A O 1
ATOM 1427 N N . LEU A 1 184 ? 11.986 -1.328 3.634 1.00 52.91 184 LEU A N 1
ATOM 1428 C CA . LEU A 1 184 ? 11.893 -0.711 2.296 1.00 52.91 184 LEU A CA 1
ATOM 1429 C C . LEU A 1 184 ? 11.489 -1.700 1.193 1.00 52.91 184 LEU A C 1
ATOM 1431 O O . LEU A 1 184 ? 11.435 -1.338 0.019 1.00 52.91 184 LEU A O 1
ATOM 1435 N N . THR A 1 185 ? 11.229 -2.962 1.539 1.00 68.38 185 THR A N 1
ATOM 1436 C CA . THR A 1 185 ? 10.893 -3.978 0.538 1.00 68.38 185 THR A CA 1
ATOM 1437 C C . THR A 1 185 ? 9.438 -3.833 0.090 1.00 68.38 185 THR A C 1
ATOM 1439 O O . THR A 1 185 ? 8.545 -3.729 0.927 1.00 68.38 185 THR A O 1
ATOM 1442 N N . GLY A 1 186 ? 9.170 -3.913 -1.222 1.00 80.06 186 GLY A N 1
ATOM 1443 C CA . GLY A 1 186 ? 7.800 -3.990 -1.766 1.00 80.06 186 GLY A CA 1
ATOM 1444 C C . GLY A 1 186 ? 6.930 -5.064 -1.089 1.00 80.06 186 GLY A C 1
ATOM 1445 O O . GLY A 1 186 ? 5.717 -4.919 -0.978 1.00 80.06 186 GLY A O 1
ATOM 1446 N N . LEU A 1 187 ? 7.567 -6.106 -0.544 1.00 86.94 187 LEU A N 1
ATOM 1447 C CA . LEU A 1 187 ? 6.930 -7.155 0.253 1.00 86.94 187 LEU A CA 1
ATOM 1448 C C . LEU A 1 187 ? 6.387 -6.633 1.589 1.00 86.94 187 LEU A C 1
ATOM 1450 O O . LEU A 1 187 ? 5.278 -6.989 1.971 1.00 86.94 187 LEU A O 1
ATOM 1454 N N . GLY A 1 188 ? 7.149 -5.795 2.299 1.00 88.81 188 GLY A N 1
ATOM 1455 C CA . GLY A 1 188 ? 6.732 -5.207 3.573 1.00 88.81 188 GLY A CA 1
ATOM 1456 C C . GLY A 1 188 ? 5.460 -4.371 3.431 1.00 88.81 188 GLY A C 1
ATOM 1457 O O . GLY A 1 188 ? 4.555 -4.493 4.258 1.00 88.81 188 GLY A O 1
ATOM 1458 N N . LEU A 1 189 ? 5.348 -3.608 2.337 1.00 92.06 189 LEU A N 1
ATOM 1459 C CA . LEU A 1 189 ? 4.135 -2.853 2.007 1.00 92.06 189 LEU A CA 1
ATOM 1460 C C . LEU A 1 189 ? 2.931 -3.788 1.827 1.00 92.06 189 LEU A C 1
ATOM 1462 O O . LEU A 1 189 ? 1.868 -3.536 2.393 1.00 92.06 189 LEU A O 1
ATOM 1466 N N . GLN A 1 190 ? 3.105 -4.886 1.084 1.00 93.81 190 GLN A N 1
ATOM 1467 C CA . GLN A 1 190 ? 2.040 -5.865 0.844 1.00 93.81 190 GLN A CA 1
ATOM 1468 C C . GLN A 1 190 ? 1.608 -6.575 2.133 1.00 93.81 190 GLN A C 1
ATOM 1470 O O . GLN A 1 190 ? 0.412 -6.673 2.401 1.00 93.81 190 GLN A O 1
ATOM 1475 N N . TYR A 1 191 ? 2.552 -7.003 2.980 1.00 93.31 191 TYR A N 1
ATOM 1476 C CA . TYR A 1 191 ? 2.231 -7.588 4.289 1.00 93.31 191 TYR A CA 1
ATOM 1477 C C . TYR A 1 191 ? 1.483 -6.610 5.192 1.00 93.31 191 TYR A C 1
ATOM 1479 O O . TYR A 1 191 ? 0.510 -7.001 5.838 1.00 93.31 191 TYR A O 1
ATOM 1487 N N . CYS A 1 192 ? 1.914 -5.349 5.235 1.00 94.56 192 CYS A N 1
ATOM 1488 C CA . CYS A 1 192 ? 1.235 -4.307 5.998 1.00 94.56 192 CYS A CA 1
ATOM 1489 C C . CYS A 1 192 ? -0.207 -4.122 5.505 1.00 94.56 192 CYS A C 1
ATOM 1491 O O . CYS A 1 192 ? -1.149 -4.227 6.292 1.00 94.56 192 CYS A O 1
ATOM 1493 N N . HIS A 1 193 ? -0.388 -3.960 4.193 1.00 96.19 193 HIS A N 1
ATOM 1494 C CA . HIS A 1 193 ? -1.702 -3.820 3.571 1.00 96.19 193 HIS A CA 1
ATOM 1495 C C . HIS A 1 193 ? -2.619 -5.026 3.859 1.00 96.19 193 HIS A C 1
ATOM 1497 O O . HIS A 1 193 ? -3.712 -4.847 4.398 1.00 96.19 193 HIS A O 1
ATOM 1503 N N . ALA A 1 194 ? -2.163 -6.258 3.603 1.00 95.38 194 ALA A N 1
ATOM 1504 C CA . ALA A 1 194 ? -2.945 -7.477 3.847 1.00 95.38 194 ALA A CA 1
ATOM 1505 C C . ALA A 1 194 ? -3.300 -7.667 5.335 1.00 95.38 194 ALA A C 1
ATOM 1507 O O . ALA A 1 194 ? -4.382 -8.154 5.687 1.00 95.38 194 ALA A O 1
ATOM 1508 N N . ARG A 1 195 ? -2.406 -7.254 6.242 1.00 94.94 195 ARG A N 1
ATOM 1509 C CA . ARG A 1 195 ? -2.658 -7.272 7.688 1.00 94.94 195 ARG A CA 1
ATOM 1510 C C . ARG A 1 195 ? -3.774 -6.302 8.079 1.00 94.94 195 ARG A C 1
ATOM 1512 O O . ARG A 1 195 ? -4.613 -6.670 8.901 1.00 94.94 195 ARG A O 1
ATOM 1519 N N . LEU A 1 196 ? -3.809 -5.110 7.484 1.00 96.94 196 LEU A N 1
ATOM 1520 C CA . LEU A 1 196 ? -4.885 -4.139 7.693 1.00 96.94 196 LEU A CA 1
ATOM 1521 C C . LEU A 1 196 ? -6.212 -4.620 7.084 1.00 96.94 196 LEU A C 1
ATOM 1523 O O . LEU A 1 196 ? -7.242 -4.513 7.745 1.00 96.94 196 LEU A O 1
ATOM 1527 N N . CYS A 1 197 ? -6.195 -5.248 5.900 1.00 96.50 197 CYS A N 1
ATOM 1528 C CA . CYS A 1 197 ? -7.376 -5.927 5.342 1.00 96.50 197 CYS A CA 1
ATOM 1529 C C . CYS A 1 197 ? -7.928 -6.981 6.313 1.00 96.50 197 CYS A C 1
ATOM 1531 O O . CYS A 1 197 ? -9.125 -7.025 6.586 1.00 96.50 197 CYS A O 1
ATOM 1533 N N . SER A 1 198 ? -7.043 -7.799 6.889 1.00 95.38 198 SER A N 1
ATOM 1534 C CA . SER A 1 198 ? -7.430 -8.812 7.879 1.00 95.38 198 SER A CA 1
ATOM 1535 C C . SER A 1 198 ? -8.014 -8.194 9.157 1.00 95.38 198 SER A C 1
ATOM 1537 O O . SER A 1 198 ? -8.860 -8.811 9.802 1.00 95.38 198 SER A O 1
ATOM 1539 N N . LEU A 1 199 ? -7.546 -7.009 9.567 1.00 95.81 199 LEU A N 1
ATOM 1540 C CA . LEU A 1 199 ? -8.079 -6.294 10.730 1.00 95.81 199 LEU A CA 1
ATOM 1541 C C . LEU A 1 199 ? -9.505 -5.811 10.478 1.00 95.81 199 LEU A C 1
ATOM 1543 O O . LEU A 1 199 ? -10.371 -6.035 11.319 1.00 95.81 199 LEU A O 1
ATOM 1547 N N . GLU A 1 200 ? -9.743 -5.196 9.320 1.00 94.88 200 GLU A N 1
ATOM 1548 C CA . GLU A 1 200 ? -11.066 -4.716 8.915 1.00 94.88 200 GLU A CA 1
ATOM 1549 C C . GLU A 1 200 ? -12.070 -5.870 8.834 1.00 94.88 200 GLU A C 1
ATOM 1551 O O . GLU A 1 200 ? -13.141 -5.791 9.427 1.00 94.88 200 GLU A O 1
ATOM 1556 N N . GLN A 1 201 ? -11.688 -6.998 8.223 1.00 94.69 201 GLN A N 1
ATOM 1557 C CA . GLN A 1 201 ? -12.530 -8.201 8.183 1.00 94.69 201 GLN A CA 1
ATOM 1558 C C . GLN A 1 201 ? -12.911 -8.698 9.585 1.00 94.69 201 GLN A C 1
ATOM 1560 O O . GLN A 1 201 ? -14.055 -9.083 9.823 1.00 94.69 201 GLN A O 1
ATOM 1565 N N . LYS A 1 202 ? -11.972 -8.666 10.539 1.00 94.94 202 LYS A N 1
ATOM 1566 C CA . LYS A 1 202 ? -12.250 -9.040 11.934 1.00 94.94 202 LYS A CA 1
ATOM 1567 C C . LYS A 1 202 ? -13.134 -8.023 12.652 1.00 94.94 202 LYS A C 1
ATOM 1569 O O . LYS A 1 202 ? -13.932 -8.427 13.492 1.00 94.94 202 LYS A O 1
ATOM 1574 N N . ALA A 1 203 ? -12.989 -6.735 12.351 1.00 94.25 203 ALA A N 1
ATOM 1575 C CA . ALA A 1 203 ? -13.846 -5.686 12.893 1.00 94.25 203 ALA A CA 1
ATOM 1576 C C . ALA A 1 203 ? -15.292 -5.842 12.389 1.00 94.25 203 ALA A C 1
ATOM 1578 O O . ALA A 1 203 ? -16.215 -5.816 13.199 1.00 94.25 203 ALA A O 1
ATOM 1579 N N . ILE A 1 204 ? -15.477 -6.124 11.093 1.00 93.81 204 ILE A N 1
ATOM 1580 C CA . ILE A 1 204 ? -16.785 -6.448 10.497 1.00 93.81 204 ILE A CA 1
ATOM 1581 C C . ILE A 1 204 ? -17.391 -7.685 11.171 1.00 93.81 204 ILE A C 1
ATOM 1583 O O . ILE A 1 204 ? -18.537 -7.653 11.606 1.00 93.81 204 ILE A O 1
ATOM 1587 N N . ALA A 1 205 ? -16.613 -8.760 11.334 1.00 93.75 205 ALA A N 1
ATOM 1588 C CA . ALA A 1 205 ? -17.096 -9.991 11.966 1.00 93.75 205 ALA A CA 1
ATOM 1589 C C . ALA A 1 205 ? -17.519 -9.809 13.438 1.00 93.75 205 ALA A C 1
ATOM 1591 O O . ALA A 1 205 ? -18.316 -10.594 13.944 1.00 93.75 205 ALA A O 1
ATOM 1592 N N . ARG A 1 206 ? -16.996 -8.788 14.132 1.00 92.12 206 ARG A N 1
ATOM 1593 C CA . ARG A 1 206 ? -17.408 -8.415 15.497 1.00 92.12 206 ARG A CA 1
ATOM 1594 C C . ARG A 1 206 ? -18.561 -7.409 15.541 1.00 92.12 206 ARG A C 1
ATOM 1596 O O . ARG A 1 206 ? -18.932 -6.992 16.630 1.00 92.12 206 ARG A O 1
ATOM 1603 N N . GLY A 1 207 ? -19.095 -7.000 14.391 1.00 90.19 207 GLY A N 1
ATOM 1604 C CA . GLY A 1 207 ? -20.142 -5.982 14.301 1.00 90.19 207 GLY A CA 1
ATOM 1605 C C . GLY A 1 207 ? -19.654 -4.546 14.521 1.00 90.19 207 GLY A C 1
ATOM 1606 O O . GLY A 1 207 ? -20.476 -3.641 14.584 1.00 90.19 207 GLY A O 1
ATOM 1607 N N . LEU A 1 208 ? -18.336 -4.312 14.603 1.00 89.31 208 LEU A N 1
ATOM 1608 C CA . LEU A 1 208 ? -17.771 -2.969 14.792 1.00 89.31 208 LEU A CA 1
ATOM 1609 C C . LEU A 1 208 ? -17.883 -2.112 13.522 1.00 89.31 208 LEU A C 1
ATOM 1611 O O . LEU A 1 208 ? -17.948 -0.892 13.605 1.00 89.31 208 LEU A O 1
ATOM 1615 N N . LEU A 1 209 ? -17.889 -2.737 12.343 1.00 88.50 209 LEU A N 1
ATOM 1616 C CA . LEU A 1 209 ? -18.057 -2.086 11.040 1.00 88.50 209 LEU A CA 1
ATOM 1617 C C . LEU A 1 209 ? -19.237 -2.711 10.292 1.00 88.50 209 LEU A C 1
ATOM 1619 O O . LEU A 1 209 ? -19.500 -3.911 10.429 1.00 88.50 209 LEU A O 1
ATOM 1623 N N . GLY A 1 210 ? -19.933 -1.906 9.494 1.00 79.62 210 GLY A N 1
ATOM 1624 C CA . GLY A 1 210 ? -21.068 -2.341 8.691 1.00 79.62 210 GLY A CA 1
ATOM 1625 C C . GLY A 1 210 ? -20.581 -2.934 7.375 1.00 79.62 210 GLY A C 1
ATOM 1626 O O . GLY A 1 210 ? -20.397 -2.217 6.404 1.00 79.62 210 GLY A O 1
ATOM 1627 N N . GLY A 1 211 ? -20.386 -4.255 7.312 1.00 72.25 211 GLY A N 1
ATOM 1628 C CA . GLY A 1 211 ? -19.787 -4.914 6.137 1.00 72.25 211 GLY A CA 1
ATOM 1629 C C . GLY A 1 211 ? -20.468 -4.641 4.783 1.00 72.25 211 GLY A C 1
ATOM 1630 O O . GLY A 1 211 ? -19.781 -4.663 3.769 1.00 72.25 211 GLY A O 1
ATOM 1631 N N . ASN A 1 212 ? -21.779 -4.363 4.776 1.00 70.06 212 ASN A N 1
ATOM 1632 C CA . ASN A 1 212 ? -22.584 -4.009 3.593 1.00 70.06 212 ASN A CA 1
ATOM 1633 C C . ASN A 1 212 ? -23.368 -2.692 3.792 1.00 70.06 212 ASN A C 1
ATOM 1635 O O . ASN A 1 212 ? -24.390 -2.484 3.139 1.00 70.06 212 ASN A O 1
ATOM 1639 N N . GLY A 1 213 ? -22.965 -1.863 4.760 1.00 73.06 213 GLY A N 1
ATOM 1640 C CA . GLY A 1 213 ? -23.647 -0.602 5.063 1.00 73.06 213 GLY A CA 1
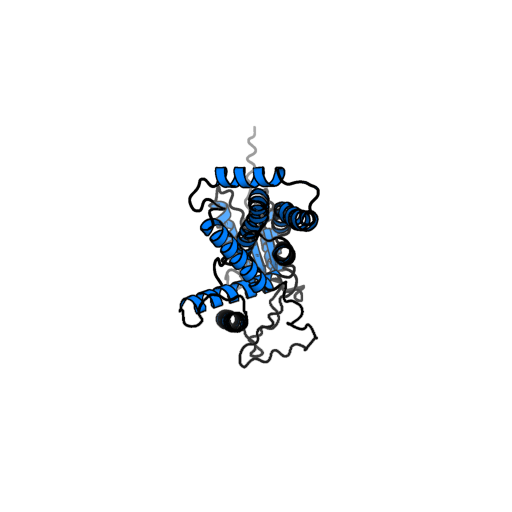ATOM 1641 C C . GLY A 1 213 ? -23.361 0.485 4.027 1.00 73.06 213 GLY A C 1
ATOM 1642 O O . GLY A 1 213 ? -22.489 0.327 3.171 1.00 73.06 213 GLY A O 1
ATOM 1643 N N . ASP A 1 214 ? -24.080 1.601 4.130 1.00 84.12 214 ASP A N 1
ATOM 1644 C CA . ASP A 1 214 ? -23.720 2.816 3.405 1.00 84.12 214 ASP A CA 1
ATOM 1645 C C . ASP A 1 214 ? -22.324 3.282 3.859 1.00 84.12 214 ASP A C 1
ATOM 1647 O O . ASP A 1 214 ? -22.069 3.497 5.048 1.00 84.12 214 ASP A O 1
ATOM 1651 N N . ALA A 1 215 ? -21.398 3.393 2.904 1.00 83.19 215 ALA A N 1
ATOM 1652 C CA . ALA A 1 215 ? -20.021 3.784 3.173 1.00 83.19 215 ALA A CA 1
ATOM 1653 C C . ALA A 1 215 ? -19.933 5.211 3.732 1.00 83.19 215 ALA A C 1
ATOM 1655 O O . ALA A 1 215 ? -19.038 5.490 4.534 1.00 83.19 215 ALA A O 1
ATOM 1656 N N . ASP A 1 216 ? -20.855 6.095 3.343 1.00 85.12 216 ASP A N 1
ATOM 1657 C CA . ASP A 1 216 ? -20.876 7.480 3.813 1.00 85.12 216 ASP A CA 1
ATOM 1658 C C . ASP A 1 216 ? -21.358 7.562 5.265 1.00 85.12 216 ASP A C 1
ATOM 1660 O O . ASP A 1 216 ? -20.757 8.271 6.075 1.00 85.12 216 ASP A O 1
ATOM 1664 N N . GLU A 1 217 ? -22.366 6.7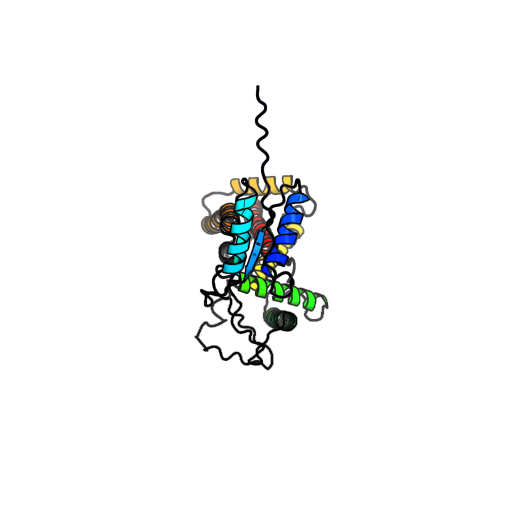66 5.633 1.00 87.25 217 GLU A N 1
ATOM 1665 C CA . GLU A 1 217 ? -22.837 6.649 7.017 1.00 87.25 217 GLU A CA 1
ATOM 1666 C C . GLU A 1 217 ? -21.761 6.039 7.929 1.00 87.25 217 GLU A C 1
ATOM 1668 O O . GLU A 1 217 ? -21.494 6.555 9.019 1.00 87.25 217 GLU A O 1
ATOM 1673 N N . GLU A 1 218 ? -21.080 4.980 7.473 1.00 87.50 218 GLU A N 1
ATOM 1674 C CA . GLU A 1 218 ? -19.965 4.394 8.223 1.00 87.50 218 GLU A CA 1
ATOM 1675 C C . GLU A 1 218 ? -18.833 5.411 8.418 1.00 87.50 218 GLU A C 1
ATOM 1677 O O . GLU A 1 218 ? -18.333 5.570 9.535 1.00 87.50 218 GLU A O 1
ATOM 1682 N N . ASN A 1 219 ? -18.448 6.133 7.363 1.00 86.69 219 ASN A N 1
ATOM 1683 C CA . ASN A 1 219 ? -17.417 7.164 7.452 1.00 86.69 219 ASN A CA 1
ATOM 1684 C C . ASN A 1 219 ? -17.825 8.290 8.409 1.00 86.69 219 ASN A C 1
ATOM 1686 O O . ASN A 1 219 ? -17.008 8.708 9.231 1.00 86.69 219 ASN A O 1
ATOM 1690 N N . ALA A 1 220 ? -19.080 8.746 8.361 1.00 87.94 220 ALA A N 1
ATOM 1691 C CA . ALA A 1 220 ? -19.597 9.752 9.285 1.00 87.94 220 ALA A CA 1
ATOM 1692 C C . ALA A 1 220 ? -19.513 9.272 10.742 1.00 87.94 220 ALA A C 1
ATOM 1694 O O . ALA A 1 220 ? -19.049 10.017 11.609 1.00 87.94 220 ALA A O 1
ATOM 1695 N N . ARG A 1 221 ? -19.866 8.006 11.009 1.00 89.56 221 ARG A N 1
ATOM 1696 C CA . ARG A 1 221 ? -19.746 7.397 12.342 1.00 89.56 221 ARG A CA 1
ATOM 1697 C C . ARG A 1 221 ? -18.296 7.332 12.816 1.00 89.56 221 ARG A C 1
ATOM 1699 O O . ARG A 1 221 ? -18.010 7.703 13.949 1.00 89.56 221 ARG A O 1
ATOM 1706 N N . LEU A 1 222 ? -17.376 6.898 11.954 1.00 88.94 222 LEU A N 1
ATOM 1707 C CA . LEU A 1 222 ? -15.946 6.825 12.276 1.00 88.94 222 LEU A CA 1
ATOM 1708 C C . LEU A 1 222 ? -15.361 8.206 12.599 1.00 88.94 222 LEU A C 1
ATOM 1710 O O . LEU A 1 222 ? -14.616 8.343 13.570 1.00 88.94 222 LEU A O 1
ATOM 1714 N N . VAL A 1 223 ? -15.724 9.227 11.817 1.00 87.25 223 VAL A N 1
ATOM 1715 C CA . VAL A 1 223 ? -15.307 10.617 12.051 1.00 87.25 223 VAL A CA 1
ATOM 1716 C C . VAL A 1 223 ? -15.889 11.142 13.362 1.00 87.25 223 VAL A C 1
ATOM 1718 O O . VAL A 1 223 ? -15.157 11.729 14.155 1.00 87.25 223 VAL A O 1
ATOM 1721 N N . HIS A 1 224 ? -17.169 10.888 13.634 1.00 87.69 224 HIS A N 1
ATOM 1722 C CA . HIS A 1 224 ? -17.805 11.287 14.889 1.00 87.69 224 HIS A CA 1
ATOM 1723 C C . HIS A 1 224 ? -17.099 10.669 16.102 1.00 87.69 224 HIS A C 1
ATOM 1725 O O . HIS A 1 224 ? -16.642 11.392 16.988 1.00 87.69 224 HIS A O 1
ATOM 1731 N N . SER A 1 225 ? -16.901 9.347 16.095 1.00 86.50 225 SER A N 1
ATOM 1732 C CA . SER A 1 225 ? -16.191 8.639 17.166 1.00 86.50 225 SER A CA 1
ATOM 1733 C C . SER A 1 225 ? -14.749 9.116 17.344 1.00 86.50 225 SER A C 1
ATOM 1735 O O . SER A 1 225 ? -14.212 9.014 18.442 1.00 86.50 225 SER A O 1
ATOM 1737 N N . PHE A 1 226 ? -14.105 9.651 16.302 1.00 83.19 226 PHE A N 1
ATOM 1738 C CA . PHE A 1 226 ? -12.759 10.215 16.405 1.00 83.19 226 PHE A CA 1
ATOM 1739 C C . PHE A 1 226 ? -12.718 11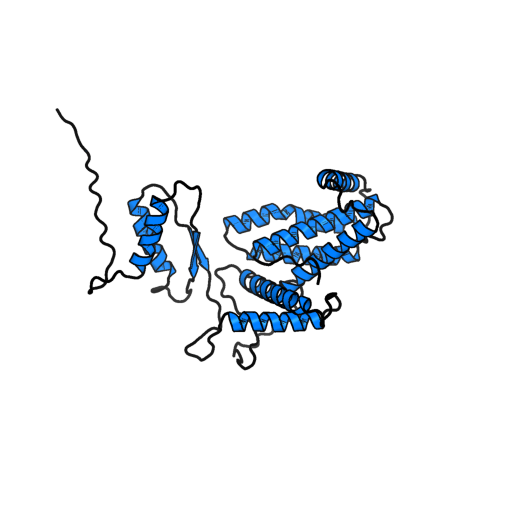.482 17.278 1.00 83.19 226 PHE A C 1
ATOM 1741 O O . PHE A 1 226 ? -11.778 11.651 18.058 1.00 83.19 226 PHE A O 1
ATOM 1748 N N . TYR A 1 227 ? -13.738 12.344 17.187 1.00 83.75 227 TYR A N 1
ATOM 1749 C CA . TYR A 1 227 ? -13.825 13.597 17.952 1.00 83.75 227 TYR A CA 1
ATOM 1750 C C . TYR A 1 227 ? -14.348 13.421 19.383 1.00 83.75 227 TYR A C 1
ATOM 1752 O O . TYR A 1 227 ? -14.047 14.246 20.244 1.00 83.75 227 TYR A O 1
ATOM 1760 N N . GLU A 1 228 ? -15.098 12.355 19.662 1.00 86.12 228 GLU A N 1
ATOM 1761 C CA . GLU A 1 228 ? -15.656 12.091 20.997 1.00 86.12 228 GLU A CA 1
ATOM 1762 C C . GLU A 1 228 ? -14.630 11.579 22.020 1.00 86.12 228 GLU A C 1
ATOM 1764 O O . GLU A 1 228 ? -14.907 11.541 23.221 1.00 86.12 228 GLU A O 1
ATOM 1769 N N . ILE A 1 229 ? -13.447 11.146 21.580 1.00 85.38 229 ILE A N 1
ATOM 1770 C CA . ILE A 1 229 ? -12.483 10.502 22.477 1.00 85.38 229 ILE A CA 1
ATOM 1771 C C . ILE A 1 229 ? -11.721 11.551 23.290 1.00 85.38 229 ILE A C 1
ATOM 1773 O O . ILE A 1 229 ? -11.173 12.493 22.713 1.00 85.38 229 ILE A O 1
ATOM 1777 N N . PRO A 1 230 ? -11.565 11.351 24.615 1.00 83.19 230 PRO A N 1
ATOM 1778 C CA . PRO A 1 230 ? -10.816 12.262 25.469 1.00 83.19 230 PRO A CA 1
ATOM 1779 C C . PRO A 1 230 ? -9.401 12.548 24.955 1.00 83.19 230 PRO A C 1
ATOM 1781 O O . PRO A 1 230 ? -8.628 11.635 24.649 1.00 83.19 230 PRO A O 1
ATOM 1784 N N . SER A 1 231 ? -9.031 13.829 24.937 1.00 81.62 231 SER A N 1
ATOM 1785 C CA . SER A 1 231 ? -7.705 14.303 24.514 1.00 81.62 231 SER A CA 1
ATOM 1786 C C . SER A 1 231 ? -6.567 13.897 25.458 1.00 81.62 231 SER A C 1
ATOM 1788 O O . SER A 1 231 ? -5.401 13.991 25.078 1.00 81.62 231 SER A O 1
ATOM 1790 N N . ASN A 1 232 ? -6.877 13.472 26.685 1.00 84.69 232 ASN A N 1
ATOM 1791 C CA . ASN A 1 232 ? -5.902 12.991 27.662 1.00 84.69 232 ASN A CA 1
ATOM 1792 C C . ASN A 1 232 ? -5.897 11.456 27.679 1.00 84.69 232 ASN A C 1
ATOM 1794 O O . ASN A 1 232 ? -6.580 10.834 28.491 1.00 84.69 232 ASN A O 1
ATOM 1798 N N . ARG A 1 233 ? -5.168 10.848 26.736 1.00 86.75 233 ARG A N 1
ATOM 1799 C CA . ARG A 1 233 ? -5.000 9.391 26.639 1.00 86.75 233 ARG A CA 1
ATOM 1800 C C . ARG A 1 233 ? -3.567 9.034 26.237 1.00 86.75 233 ARG A C 1
ATOM 1802 O O . ARG A 1 233 ? -2.992 9.728 25.401 1.00 86.75 233 ARG A O 1
ATOM 1809 N N . PRO A 1 234 ? -3.009 7.917 26.736 1.00 85.50 234 PRO A N 1
ATOM 1810 C CA . PRO A 1 234 ? -1.623 7.530 26.455 1.00 85.50 234 PRO A CA 1
ATOM 1811 C C . PRO A 1 234 ? -1.381 7.147 24.986 1.00 85.50 234 PRO A C 1
ATOM 1813 O O . PRO A 1 234 ? -0.255 7.180 24.512 1.00 85.50 234 PRO A O 1
ATOM 1816 N N . SER A 1 235 ? -2.435 6.784 24.249 1.00 88.38 235 SER A N 1
ATOM 1817 C CA . SER A 1 235 ? -2.350 6.389 22.833 1.00 88.38 235 SER A CA 1
ATOM 1818 C C . SER A 1 235 ? -2.337 7.570 21.860 1.00 88.38 235 SER A C 1
ATOM 1820 O O . SER A 1 235 ? -2.088 7.367 20.673 1.00 88.38 235 SER A O 1
ATOM 1822 N N . ARG A 1 236 ? -2.584 8.794 22.347 1.00 90.06 236 ARG A N 1
ATOM 1823 C CA . ARG A 1 236 ? -2.804 9.975 21.509 1.00 90.06 236 ARG A CA 1
ATOM 1824 C C . ARG A 1 236 ? -1.620 10.291 20.604 1.00 90.06 236 ARG A C 1
ATOM 1826 O O . ARG A 1 236 ? -1.824 10.506 19.419 1.00 90.06 236 ARG A O 1
ATOM 1833 N N . GLU A 1 237 ? -0.405 10.272 21.144 1.00 92.12 237 GLU A N 1
ATOM 1834 C CA . GLU A 1 237 ? 0.804 10.610 20.383 1.00 92.12 237 GLU A CA 1
ATOM 1835 C C . GLU A 1 237 ? 0.994 9.677 19.179 1.00 92.12 237 GLU A C 1
ATOM 1837 O O . GLU A 1 237 ? 1.289 10.129 18.078 1.00 92.12 237 GLU A O 1
ATOM 1842 N N . VAL A 1 238 ? 0.753 8.375 19.365 1.00 93.94 238 VAL A N 1
ATOM 1843 C CA . VAL A 1 238 ? 0.889 7.364 18.304 1.00 93.94 238 VAL A CA 1
ATOM 1844 C C . VAL A 1 238 ? -0.206 7.516 17.244 1.00 93.94 238 VAL A C 1
ATOM 1846 O O . VAL A 1 238 ? 0.049 7.334 16.055 1.00 93.94 238 VAL A O 1
ATOM 1849 N N . GLU A 1 239 ? -1.430 7.843 17.660 1.00 92.75 239 GLU A N 1
ATOM 1850 C CA . GLU A 1 239 ? -2.552 8.108 16.752 1.00 92.75 239 GLU A CA 1
ATOM 1851 C C . GLU A 1 239 ? -2.300 9.373 15.916 1.00 92.75 239 GLU A C 1
ATOM 1853 O O . GLU A 1 239 ? -2.423 9.339 14.690 1.00 92.75 239 GLU A O 1
ATOM 1858 N N . GLU A 1 240 ? -1.881 10.464 16.563 1.00 92.69 240 GLU A N 1
ATOM 1859 C CA . GLU A 1 240 ? -1.540 11.730 15.910 1.00 92.69 240 GLU A CA 1
ATOM 1860 C C . GLU A 1 240 ? -0.341 11.582 14.961 1.00 92.69 240 GLU A C 1
ATOM 1862 O O . GLU A 1 240 ? -0.384 12.137 13.865 1.00 92.69 240 GLU A O 1
ATOM 1867 N N . GLU A 1 241 ? 0.680 10.788 15.309 1.00 95.69 241 GLU A N 1
ATOM 1868 C CA . GLU A 1 241 ? 1.841 10.514 14.443 1.00 95.69 241 GLU A CA 1
ATOM 1869 C C . GLU A 1 241 ? 1.411 9.856 13.115 1.00 95.69 241 GLU A C 1
ATOM 1871 O O . GLU A 1 241 ? 1.813 10.295 12.032 1.00 95.69 241 GLU A O 1
ATOM 1876 N N . VAL A 1 242 ? 0.539 8.838 13.172 1.00 96.88 242 VAL A N 1
ATOM 1877 C CA . VAL A 1 242 ? 0.018 8.169 11.964 1.00 96.88 242 VAL A CA 1
ATOM 1878 C C . VAL A 1 242 ? -0.882 9.113 11.163 1.00 96.88 242 VAL A C 1
ATOM 1880 O O . VAL A 1 242 ? -0.734 9.203 9.943 1.00 96.88 242 VAL A O 1
ATOM 1883 N N . CYS A 1 243 ? -1.794 9.831 11.825 1.00 95.62 243 CYS A N 1
ATOM 1884 C CA . CYS A 1 243 ? -2.709 10.769 11.171 1.00 95.62 243 CYS A CA 1
ATOM 1885 C C . CYS A 1 243 ? -1.972 11.926 10.489 1.00 95.62 243 CYS A C 1
ATOM 1887 O O . CYS A 1 243 ? -2.288 12.258 9.346 1.00 95.62 243 CYS A O 1
ATOM 1889 N N . ALA A 1 244 ? -0.964 12.501 11.148 1.00 97.00 244 ALA A N 1
ATOM 1890 C CA . ALA A 1 244 ? -0.132 13.556 10.582 1.00 97.00 244 ALA A CA 1
ATOM 1891 C C . ALA A 1 244 ? 0.580 13.067 9.317 1.00 97.00 244 ALA A C 1
ATOM 1893 O O . ALA A 1 244 ? 0.548 13.746 8.293 1.00 97.00 244 ALA A O 1
ATOM 1894 N N . HIS A 1 245 ? 1.149 11.856 9.339 1.00 98.00 245 HIS A N 1
ATOM 1895 C CA . HIS A 1 245 ? 1.767 11.277 8.145 1.00 98.00 245 HIS A CA 1
ATOM 1896 C C . HIS A 1 245 ? 0.735 11.006 7.041 1.00 98.00 245 HIS A C 1
ATOM 1898 O O . HIS A 1 245 ? 0.976 11.347 5.884 1.00 98.00 245 HIS A O 1
ATOM 1904 N N . LEU A 1 246 ? -0.445 10.466 7.364 1.00 97.56 246 LEU A N 1
ATOM 1905 C CA . LEU A 1 246 ? -1.529 10.266 6.391 1.00 97.56 246 LEU A CA 1
ATOM 1906 C C . LEU A 1 246 ? -1.972 11.576 5.724 1.00 97.56 246 LEU A C 1
ATOM 1908 O O . LEU A 1 246 ? -2.178 11.593 4.510 1.00 97.56 246 LEU A O 1
ATOM 1912 N N . ALA A 1 247 ? -2.040 12.675 6.477 1.00 97.25 247 ALA A N 1
ATOM 1913 C CA . ALA A 1 247 ? -2.430 13.989 5.967 1.00 97.25 247 ALA A CA 1
ATOM 1914 C C . ALA A 1 247 ? -1.457 14.556 4.914 1.00 97.25 247 ALA A C 1
ATOM 1916 O O . ALA A 1 247 ? -1.872 15.343 4.067 1.00 97.25 247 ALA A O 1
ATOM 1917 N N . THR A 1 248 ? -0.190 14.122 4.903 1.00 97.56 248 THR A N 1
ATOM 1918 C CA . THR A 1 248 ? 0.799 14.555 3.890 1.00 97.56 248 THR A CA 1
ATOM 1919 C C . THR A 1 248 ? 0.631 13.875 2.527 1.00 97.56 248 THR A C 1
ATOM 1921 O O . THR A 1 248 ? 1.265 14.276 1.551 1.00 97.56 248 THR A O 1
ATOM 1924 N N . PHE A 1 249 ? -0.228 12.853 2.414 1.00 97.69 249 PHE A N 1
ATOM 1925 C CA . PHE A 1 249 ? -0.366 12.063 1.188 1.00 97.69 249 PHE A CA 1
ATOM 1926 C C . PHE A 1 249 ? -0.670 12.892 -0.078 1.00 97.69 249 PHE A C 1
ATOM 1928 O O . PHE A 1 249 ? 0.012 12.680 -1.086 1.00 97.69 249 PHE A O 1
ATOM 1935 N N . PRO A 1 250 ? -1.609 13.864 -0.071 1.00 97.25 250 PRO A N 1
ATOM 1936 C CA . PRO A 1 250 ? -1.899 14.671 -1.259 1.00 97.25 250 PRO A CA 1
ATOM 1937 C C . PRO A 1 250 ? -0.698 15.502 -1.731 1.00 97.25 250 PRO A C 1
ATOM 1939 O O . PRO A 1 250 ? -0.473 15.654 -2.935 1.00 97.25 250 PRO A O 1
ATOM 1942 N N . GLU A 1 251 ? 0.110 16.008 -0.796 1.00 96.62 251 GLU A N 1
ATOM 1943 C CA . GLU A 1 251 ? 1.334 16.747 -1.110 1.00 96.62 251 GLU A CA 1
ATOM 1944 C C . GLU A 1 251 ? 2.377 15.828 -1.754 1.00 96.62 251 GLU A C 1
ATOM 1946 O O . GLU A 1 251 ? 2.963 16.177 -2.780 1.00 96.62 251 GLU A O 1
ATOM 1951 N N . VAL A 1 252 ? 2.552 14.615 -1.219 1.00 96.81 252 VAL A N 1
ATOM 1952 C CA . VAL A 1 252 ? 3.464 13.611 -1.789 1.00 96.81 252 VAL A CA 1
ATOM 1953 C C . VAL A 1 252 ? 3.059 13.240 -3.215 1.00 96.81 252 VAL A C 1
ATOM 1955 O O . VAL A 1 252 ? 3.925 13.172 -4.090 1.00 96.81 252 VAL A O 1
ATOM 1958 N N . LEU A 1 253 ? 1.762 13.046 -3.476 1.00 95.25 253 LEU A N 1
ATOM 1959 C CA . LEU A 1 253 ? 1.252 12.784 -4.826 1.00 95.25 253 LEU A CA 1
ATOM 1960 C C . LEU A 1 253 ? 1.514 13.956 -5.773 1.00 95.25 253 LEU A C 1
ATOM 1962 O O . LEU A 1 253 ? 1.988 13.755 -6.891 1.00 95.25 253 LEU A O 1
ATOM 1966 N N . THR A 1 254 ? 1.261 15.179 -5.309 1.00 95.62 254 THR A N 1
ATOM 1967 C CA . THR A 1 254 ? 1.516 16.399 -6.085 1.00 95.62 254 THR A CA 1
ATOM 1968 C C . THR A 1 254 ? 2.998 16.520 -6.427 1.00 95.62 254 THR A C 1
ATOM 1970 O O . THR A 1 254 ? 3.357 16.764 -7.579 1.00 95.62 254 THR A O 1
ATOM 1973 N N . HIS A 1 255 ? 3.880 16.284 -5.455 1.00 94.38 255 HIS A N 1
ATOM 1974 C CA . HIS A 1 255 ? 5.320 16.320 -5.668 1.00 94.38 255 HIS A CA 1
ATOM 1975 C C . HIS A 1 255 ? 5.781 15.234 -6.652 1.00 94.38 255 HIS A C 1
ATOM 1977 O O . HIS A 1 255 ? 6.553 15.529 -7.567 1.00 94.38 255 HIS A O 1
ATOM 1983 N N . ALA A 1 256 ? 5.285 14.000 -6.510 1.00 93.00 256 ALA A N 1
ATOM 1984 C CA . ALA A 1 256 ? 5.587 12.900 -7.426 1.00 93.00 256 ALA A CA 1
ATOM 1985 C C . ALA A 1 256 ? 5.145 13.216 -8.864 1.00 93.00 256 ALA A C 1
ATOM 1987 O O . ALA A 1 256 ? 5.915 13.002 -9.803 1.00 93.00 256 ALA A O 1
ATOM 1988 N N . TYR A 1 257 ? 3.951 13.796 -9.030 1.00 90.94 257 TYR A N 1
ATOM 1989 C CA . TYR A 1 257 ? 3.414 14.223 -10.322 1.00 90.94 257 TYR A CA 1
ATOM 1990 C C . TYR A 1 257 ? 4.245 15.348 -10.955 1.00 90.94 257 TYR A C 1
ATOM 1992 O O . TYR A 1 257 ? 4.679 15.230 -12.098 1.00 90.94 257 TYR A O 1
ATOM 2000 N N . VAL A 1 258 ? 4.537 16.414 -10.203 1.00 91.06 258 VAL A N 1
ATOM 2001 C CA . VAL A 1 258 ? 5.289 17.577 -10.710 1.00 91.06 258 VAL A CA 1
ATOM 2002 C C . VAL A 1 258 ? 6.733 17.211 -11.061 1.00 91.06 258 VAL A C 1
ATOM 2004 O O . VAL A 1 258 ? 7.281 17.703 -12.049 1.00 91.06 258 VAL A O 1
ATOM 2007 N N . LYS A 1 259 ? 7.381 16.361 -10.256 1.00 90.69 259 LYS A N 1
ATOM 2008 C CA . LYS A 1 259 ? 8.781 15.964 -10.475 1.00 90.69 259 LYS A CA 1
ATOM 2009 C C . LYS A 1 259 ? 8.940 14.787 -11.429 1.00 90.69 259 LYS A C 1
ATOM 2011 O O . LYS A 1 259 ? 10.053 14.589 -11.929 1.00 90.69 259 LYS A O 1
ATOM 2016 N N . TYR A 1 260 ? 7.868 14.039 -11.689 1.00 90.06 260 TYR A N 1
ATOM 2017 C CA . TYR A 1 260 ? 7.902 12.740 -12.362 1.00 90.06 260 TYR A CA 1
ATOM 2018 C C . TYR A 1 260 ? 8.859 11.766 -11.659 1.00 90.06 260 TYR A C 1
ATOM 2020 O O . TYR A 1 260 ? 9.689 11.127 -12.302 1.00 90.06 260 TYR A O 1
ATOM 2028 N N . GLU A 1 261 ? 8.780 11.705 -10.327 1.00 91.88 261 GLU A N 1
ATOM 2029 C CA . GLU A 1 261 ? 9.623 10.854 -9.479 1.00 91.88 261 GLU A CA 1
ATOM 2030 C C . GLU A 1 261 ? 8.769 10.006 -8.535 1.00 91.88 261 GLU A C 1
ATOM 2032 O O . GLU A 1 261 ? 7.951 10.531 -7.779 1.00 91.88 261 GLU A O 1
ATOM 2037 N N . ALA A 1 262 ? 8.991 8.691 -8.549 1.00 92.25 262 ALA A N 1
ATOM 2038 C CA . ALA A 1 262 ? 8.268 7.740 -7.704 1.00 92.25 262 ALA A CA 1
ATOM 2039 C C . ALA A 1 262 ? 8.974 7.448 -6.363 1.00 92.25 262 ALA A C 1
ATOM 2041 O O . ALA A 1 262 ? 8.349 6.900 -5.452 1.00 92.25 262 ALA A O 1
ATOM 2042 N N . ASP A 1 263 ? 10.246 7.835 -6.201 1.00 92.19 263 ASP A N 1
ATOM 2043 C CA . ASP A 1 263 ? 11.032 7.546 -4.991 1.00 92.19 263 ASP A CA 1
ATOM 2044 C C . ASP A 1 263 ? 10.401 8.173 -3.739 1.00 92.19 263 ASP A C 1
ATOM 2046 O O . ASP A 1 263 ? 10.349 7.547 -2.678 1.00 92.19 263 ASP A O 1
ATOM 2050 N N . GLY A 1 264 ? 9.872 9.396 -3.870 1.00 92.44 264 GLY A N 1
ATOM 2051 C CA . GLY A 1 264 ? 9.200 10.107 -2.786 1.00 92.44 264 GLY A CA 1
ATOM 2052 C C . GLY A 1 264 ? 7.962 9.365 -2.290 1.00 92.44 264 GLY A C 1
ATOM 2053 O O . GLY A 1 264 ? 7.753 9.262 -1.082 1.00 92.44 264 GLY A O 1
ATOM 2054 N N . LEU A 1 265 ? 7.199 8.768 -3.211 1.00 94.75 265 LEU A N 1
ATOM 2055 C CA . LEU A 1 265 ? 6.029 7.958 -2.881 1.00 94.75 265 LEU A CA 1
ATOM 2056 C C . LEU A 1 265 ? 6.427 6.670 -2.146 1.00 94.75 265 LEU A C 1
ATOM 2058 O O . LEU A 1 265 ? 5.797 6.306 -1.154 1.00 94.75 265 LEU A O 1
ATOM 2062 N N . LEU A 1 266 ? 7.498 5.995 -2.571 1.00 93.06 266 LEU A N 1
ATOM 2063 C CA . LEU A 1 266 ? 7.981 4.794 -1.880 1.00 93.06 266 LEU A CA 1
ATOM 2064 C C . LEU A 1 266 ? 8.553 5.097 -0.493 1.00 93.06 266 LEU A C 1
ATOM 2066 O O . LEU A 1 266 ? 8.285 4.350 0.451 1.00 93.06 266 LEU A O 1
ATOM 2070 N N . ARG A 1 267 ? 9.280 6.211 -0.335 1.00 93.19 267 ARG A N 1
ATOM 2071 C CA . ARG A 1 267 ? 9.734 6.689 0.984 1.00 93.19 267 ARG A CA 1
ATOM 2072 C C . ARG A 1 267 ? 8.551 6.973 1.905 1.00 93.19 267 ARG A C 1
ATOM 2074 O O . ARG A 1 267 ? 8.555 6.528 3.051 1.00 93.19 267 ARG A O 1
ATOM 2081 N N . TYR A 1 268 ? 7.519 7.636 1.386 1.00 95.81 268 TYR A N 1
ATOM 2082 C CA . TYR A 1 268 ? 6.270 7.864 2.106 1.00 95.81 268 TYR A CA 1
ATOM 2083 C C . TYR A 1 268 ? 5.616 6.551 2.566 1.00 95.81 268 TYR A C 1
ATOM 2085 O O . TYR A 1 268 ? 5.252 6.423 3.737 1.00 95.81 268 TYR A O 1
ATOM 2093 N N . CYS A 1 269 ? 5.514 5.556 1.680 1.00 95.19 269 CYS A N 1
ATOM 2094 C CA . CYS A 1 269 ? 4.910 4.260 2.002 1.00 95.19 269 CYS A CA 1
ATOM 2095 C C . CYS A 1 269 ? 5.707 3.465 3.037 1.00 95.19 269 CYS A C 1
ATOM 2097 O O . CYS A 1 269 ? 5.117 2.809 3.898 1.00 95.19 269 CYS A O 1
ATOM 2099 N N . SER A 1 270 ? 7.038 3.505 2.957 1.00 92.00 270 SER A N 1
ATOM 2100 C CA . SER A 1 270 ? 7.911 2.848 3.931 1.00 92.00 270 SER A CA 1
ATOM 2101 C C . SER A 1 270 ? 7.747 3.472 5.315 1.00 92.00 270 SER A C 1
ATOM 2103 O O . SER A 1 270 ? 7.528 2.747 6.286 1.00 92.00 270 SER A O 1
ATOM 2105 N N . HIS A 1 271 ? 7.727 4.808 5.396 1.00 94.75 271 HIS A N 1
ATOM 2106 C CA . HIS A 1 271 ? 7.485 5.495 6.660 1.00 94.75 271 HIS A CA 1
ATOM 2107 C C . HIS A 1 271 ? 6.096 5.161 7.224 1.00 94.75 271 HIS A C 1
ATOM 2109 O O . HIS A 1 271 ? 5.997 4.745 8.377 1.00 94.75 271 HIS A O 1
ATOM 2115 N N . LEU A 1 272 ? 5.046 5.205 6.393 1.00 96.38 272 LEU A N 1
ATOM 2116 C CA . LEU A 1 272 ? 3.691 4.816 6.799 1.00 96.38 272 LEU A CA 1
ATOM 2117 C C . LEU A 1 272 ? 3.645 3.371 7.314 1.00 96.38 272 LEU A C 1
ATOM 2119 O O . LEU A 1 272 ? 3.027 3.097 8.337 1.00 96.38 272 LEU A O 1
ATOM 2123 N N . THR A 1 273 ? 4.328 2.445 6.640 1.00 95.12 273 THR A N 1
ATOM 2124 C CA . THR A 1 273 ? 4.407 1.039 7.061 1.00 95.12 273 THR A CA 1
ATOM 2125 C C . THR A 1 273 ? 5.079 0.895 8.427 1.00 95.12 273 THR A C 1
ATOM 2127 O O . THR A 1 273 ? 4.590 0.148 9.277 1.00 95.12 273 THR A O 1
ATOM 2130 N N . GLY A 1 274 ? 6.167 1.631 8.671 1.00 93.38 274 GLY A N 1
ATOM 2131 C CA . GLY A 1 274 ? 6.834 1.678 9.974 1.00 93.38 274 GLY A CA 1
ATOM 2132 C C . GLY A 1 274 ? 5.924 2.217 11.081 1.00 93.38 274 GLY A C 1
ATOM 2133 O O . GLY A 1 274 ? 5.800 1.588 12.136 1.00 93.38 274 GLY A O 1
ATOM 2134 N N . LEU A 1 275 ? 5.232 3.329 10.815 1.00 95.69 275 LEU A N 1
ATOM 2135 C CA . LEU A 1 275 ? 4.274 3.942 11.739 1.00 95.69 275 LEU A CA 1
ATOM 2136 C C . LEU A 1 275 ? 3.108 3.001 12.056 1.00 95.69 275 LEU A C 1
ATOM 2138 O O . LEU A 1 275 ? 2.804 2.775 13.223 1.00 95.69 275 LEU A O 1
ATOM 2142 N N . VAL A 1 276 ? 2.516 2.360 11.045 1.00 96.25 276 VAL A N 1
ATOM 2143 C CA . VAL A 1 276 ? 1.447 1.365 11.231 1.00 96.25 276 VAL A CA 1
ATOM 2144 C C . VAL A 1 276 ? 1.934 0.171 12.049 1.00 96.25 276 VAL A C 1
ATOM 2146 O O . VAL A 1 276 ? 1.231 -0.279 12.951 1.00 96.25 276 VAL A O 1
ATOM 2149 N N . ASN A 1 277 ? 3.134 -0.348 11.780 1.00 93.38 277 ASN A N 1
ATOM 2150 C CA . ASN A 1 277 ? 3.684 -1.480 12.530 1.00 93.38 277 ASN A CA 1
ATOM 2151 C C . ASN A 1 277 ? 3.946 -1.140 14.002 1.00 93.38 277 ASN A C 1
ATOM 2153 O O . ASN A 1 277 ? 3.771 -2.005 14.867 1.00 93.38 277 ASN A O 1
ATOM 2157 N N . ARG A 1 278 ? 4.344 0.105 14.293 1.00 93.19 278 ARG A N 1
ATOM 2158 C CA . ARG A 1 278 ? 4.456 0.631 15.659 1.00 93.19 278 ARG A CA 1
ATOM 2159 C C . ARG A 1 278 ? 3.072 0.758 16.290 1.00 93.19 278 ARG A C 1
ATOM 2161 O O . ARG A 1 278 ? 2.826 0.144 17.326 1.00 93.19 278 ARG A O 1
ATOM 2168 N N . ALA A 1 279 ? 2.161 1.465 15.626 1.00 94.81 279 ALA A N 1
ATOM 2169 C CA . ALA A 1 279 ? 0.790 1.687 16.068 1.00 94.81 279 ALA A CA 1
ATOM 2170 C C . ALA A 1 279 ? 0.052 0.377 16.352 1.00 94.81 279 ALA A C 1
ATOM 2172 O O . ALA A 1 279 ? -0.630 0.264 17.362 1.00 94.81 279 ALA A O 1
ATOM 2173 N N . TRP A 1 280 ? 0.263 -0.662 15.544 1.00 93.00 280 TRP A N 1
ATOM 2174 C CA . TRP A 1 280 ? -0.343 -1.976 15.753 1.00 93.00 280 TRP A CA 1
ATOM 2175 C C . TRP A 1 280 ? -0.049 -2.565 17.142 1.00 93.00 280 TRP A C 1
ATOM 2177 O O . TRP A 1 280 ? -0.880 -3.280 17.699 1.00 93.00 280 TRP A O 1
ATOM 2187 N N . ARG A 1 281 ? 1.140 -2.304 17.704 1.00 90.25 281 ARG A N 1
ATOM 2188 C CA . ARG A 1 281 ? 1.532 -2.820 19.027 1.00 90.25 281 ARG A CA 1
ATOM 2189 C C . ARG A 1 281 ? 0.862 -2.060 20.171 1.00 90.25 281 ARG A C 1
ATOM 2191 O O . ARG A 1 281 ? 0.623 -2.658 21.212 1.00 90.25 281 ARG A O 1
ATOM 2198 N N . PHE A 1 282 ? 0.572 -0.775 19.973 1.00 90.12 282 PHE A N 1
ATOM 2199 C CA . PHE A 1 282 ? 0.087 0.131 21.020 1.00 90.12 282 PHE A CA 1
ATOM 2200 C C . PHE A 1 282 ? -1.410 0.449 20.927 1.00 90.12 282 PHE A C 1
ATOM 2202 O O . PHE A 1 282 ? -2.005 0.859 21.919 1.00 90.12 282 PHE A O 1
ATOM 2209 N N . LEU A 1 283 ? -2.029 0.249 19.761 1.00 92.56 283 LEU A N 1
ATOM 2210 C CA . LEU A 1 283 ? -3.422 0.593 19.480 1.00 92.56 283 LEU A CA 1
ATOM 2211 C C . LEU A 1 283 ? -4.257 -0.677 19.252 1.00 92.56 283 LEU A C 1
ATOM 2213 O O . LEU A 1 283 ? -4.575 -1.018 18.108 1.00 92.56 283 LEU A O 1
ATOM 2217 N N . PRO A 1 284 ? -4.632 -1.412 20.316 1.00 93.44 284 PRO A N 1
ATOM 2218 C CA . PRO A 1 284 ? -5.542 -2.535 20.167 1.00 93.44 284 PRO A CA 1
ATOM 2219 C C . PRO A 1 284 ? -6.909 -2.028 19.697 1.00 93.44 284 PRO A C 1
ATOM 2221 O O . PRO A 1 284 ? -7.525 -1.186 20.348 1.00 93.44 284 PRO A O 1
ATOM 2224 N N . VAL A 1 285 ? -7.381 -2.552 18.565 1.00 93.94 285 VAL A N 1
ATOM 2225 C CA . VAL A 1 285 ? -8.722 -2.252 18.036 1.00 93.94 285 VAL A CA 1
ATOM 2226 C C . VAL A 1 285 ? -9.752 -3.205 18.623 1.00 93.94 285 VAL A C 1
ATOM 2228 O O . VAL A 1 285 ? -10.711 -2.793 19.256 1.00 93.94 285 VAL A O 1
ATOM 2231 N N . LEU A 1 286 ? -9.537 -4.508 18.433 1.00 93.06 286 LEU A N 1
ATOM 2232 C CA . LEU A 1 286 ? -10.532 -5.525 18.771 1.00 93.06 286 LEU A CA 1
ATOM 2233 C C . LEU A 1 286 ? -10.708 -5.700 20.287 1.00 93.06 286 LEU A C 1
ATOM 2235 O O . LEU A 1 286 ? -11.733 -6.204 20.728 1.00 93.06 286 LEU A O 1
ATOM 2239 N N . THR A 1 287 ? -9.704 -5.325 21.074 1.00 92.94 287 THR A N 1
ATOM 2240 C CA . THR A 1 287 ? -9.702 -5.410 22.542 1.00 92.94 287 THR A CA 1
ATOM 2241 C C . THR A 1 287 ? -9.614 -4.022 23.176 1.00 92.94 287 THR A C 1
ATOM 2243 O O . THR A 1 287 ? -9.018 -3.876 24.239 1.00 92.94 287 THR A O 1
ATOM 2246 N N . ALA A 1 288 ? -10.105 -2.986 22.487 1.00 90.94 288 ALA A N 1
ATOM 2247 C CA . ALA A 1 288 ? -10.161 -1.645 23.055 1.00 90.94 288 ALA A CA 1
ATOM 2248 C C . ALA A 1 288 ? -11.140 -1.593 24.241 1.00 90.94 288 ALA A C 1
ATOM 2250 O O . ALA A 1 288 ? -12.083 -2.376 24.314 1.00 90.94 288 ALA A O 1
ATOM 2251 N N . GLU A 1 289 ? -10.910 -0.648 25.150 1.00 89.62 289 GLU A N 1
ATOM 2252 C CA . GLU A 1 289 ? -11.698 -0.478 26.379 1.00 89.62 289 GLU A CA 1
ATOM 2253 C C . GLU A 1 289 ? -13.118 0.036 26.114 1.00 89.62 289 GLU A C 1
ATOM 2255 O O . GLU A 1 289 ? -14.042 -0.286 26.854 1.00 89.62 289 GLU A O 1
ATOM 2260 N N . SER A 1 290 ? -13.298 0.823 25.051 1.00 90.75 290 SER A N 1
ATOM 2261 C CA . SER A 1 290 ? -14.591 1.361 24.639 1.00 90.75 290 SER A CA 1
ATOM 2262 C C . SER A 1 290 ? -14.804 1.203 23.138 1.00 90.75 290 SER A C 1
ATOM 2264 O O . SER A 1 290 ? -13.849 1.166 22.354 1.00 90.75 290 SER A O 1
ATOM 2266 N N . GLU A 1 291 ? -16.071 1.136 22.731 1.00 90.94 291 GLU A N 1
ATOM 2267 C CA . GLU A 1 291 ? -16.448 1.038 21.321 1.00 90.94 291 GLU A CA 1
ATOM 2268 C C . GLU A 1 291 ? -15.991 2.268 20.531 1.00 90.94 291 GLU A C 1
ATOM 2270 O O . GLU A 1 291 ? -15.357 2.118 19.492 1.00 90.94 291 GLU A O 1
ATOM 2275 N N . ASN A 1 292 ? -16.182 3.477 21.070 1.00 90.31 292 ASN A N 1
ATOM 2276 C CA . ASN A 1 292 ? -15.701 4.712 20.443 1.00 90.31 292 ASN A CA 1
ATOM 2277 C C . ASN A 1 292 ? -14.183 4.694 20.208 1.00 90.31 292 ASN A C 1
ATOM 2279 O O . ASN A 1 292 ? -13.713 5.083 19.139 1.00 90.31 292 ASN A O 1
ATOM 2283 N N . LEU A 1 293 ? -13.405 4.175 21.166 1.00 91.38 293 LEU A N 1
ATOM 2284 C CA . LEU A 1 293 ? -11.957 4.030 21.014 1.00 91.38 293 LEU A CA 1
ATOM 2285 C C . LEU A 1 293 ? -11.592 2.982 19.952 1.00 91.38 293 LEU A C 1
ATOM 2287 O O . LEU A 1 293 ? -10.660 3.195 19.174 1.00 91.38 293 LEU A O 1
ATOM 2291 N N . ALA A 1 294 ? -12.331 1.871 19.885 1.00 93.56 294 ALA A N 1
ATOM 2292 C CA . ALA A 1 294 ? -12.172 0.882 18.822 1.00 93.56 294 ALA A CA 1
ATOM 2293 C C . ALA A 1 294 ? -12.475 1.490 17.442 1.00 93.56 294 ALA A C 1
ATOM 2295 O O . ALA A 1 294 ? -11.690 1.286 16.514 1.00 93.56 294 ALA A O 1
ATOM 2296 N N . LEU A 1 295 ? -13.566 2.260 17.329 1.00 93.06 295 LEU A N 1
ATOM 2297 C CA . LEU A 1 295 ? -14.022 2.941 16.112 1.00 93.06 295 LEU A CA 1
ATOM 2298 C C . LEU A 1 295 ? -13.002 3.970 15.608 1.00 93.06 295 LEU A C 1
ATOM 2300 O O . LEU A 1 295 ? -12.647 3.966 14.431 1.00 93.06 295 LEU A O 1
ATOM 2304 N N . SER A 1 296 ? -12.443 4.794 16.489 1.00 92.06 296 SER A N 1
ATOM 2305 C CA . SER A 1 296 ? -11.390 5.737 16.092 1.00 92.06 296 SER A CA 1
ATOM 2306 C C . SER A 1 296 ? -10.117 5.034 15.622 1.00 92.06 296 SER A C 1
ATOM 2308 O O . SER A 1 296 ? -9.584 5.342 14.555 1.00 92.06 296 SER A O 1
ATOM 2310 N N . ARG A 1 297 ? -9.648 4.016 16.355 1.00 94.12 297 ARG A N 1
ATOM 2311 C CA . ARG A 1 297 ? -8.434 3.283 15.966 1.00 94.12 297 ARG A CA 1
ATOM 2312 C C . ARG A 1 297 ? -8.614 2.531 14.651 1.00 94.12 297 ARG A C 1
ATOM 2314 O O . ARG A 1 297 ? -7.701 2.528 13.824 1.00 94.12 297 ARG A O 1
ATOM 2321 N N . ILE A 1 298 ? -9.775 1.904 14.428 1.00 95.06 298 ILE A N 1
ATOM 2322 C CA . ILE A 1 298 ? -10.048 1.248 13.143 1.00 95.06 298 ILE A CA 1
ATOM 2323 C C . ILE A 1 298 ? -10.160 2.267 12.008 1.00 95.06 298 ILE A C 1
ATOM 2325 O O . ILE A 1 298 ? -9.706 1.950 10.913 1.00 95.06 298 ILE A O 1
ATOM 2329 N N . ALA A 1 299 ? -10.652 3.488 12.257 1.00 93.50 299 ALA A N 1
ATOM 2330 C CA . ALA A 1 299 ? -10.662 4.558 11.258 1.00 93.50 299 ALA A CA 1
ATOM 2331 C C . ALA A 1 299 ? -9.242 4.878 10.764 1.00 93.50 299 ALA A C 1
ATOM 2333 O O . ALA A 1 299 ? -8.990 4.846 9.559 1.00 93.50 299 ALA A O 1
ATOM 2334 N N . ILE A 1 300 ? -8.285 5.067 11.684 1.00 94.88 300 ILE A N 1
ATOM 2335 C CA . ILE A 1 300 ? -6.870 5.320 11.349 1.00 94.88 300 ILE A CA 1
ATOM 2336 C C . ILE A 1 300 ? -6.295 4.170 10.510 1.00 94.88 300 ILE A C 1
ATOM 2338 O O . ILE A 1 300 ? -5.686 4.389 9.460 1.00 94.88 300 ILE A O 1
ATOM 2342 N N . PHE A 1 301 ? -6.506 2.923 10.941 1.00 96.94 301 PHE A N 1
ATOM 2343 C CA . PHE A 1 301 ? -5.994 1.753 10.224 1.00 96.94 301 PHE A CA 1
ATOM 2344 C C . PHE A 1 301 ? -6.672 1.536 8.863 1.00 96.94 301 PHE A C 1
ATOM 2346 O O . PHE A 1 301 ? -6.006 1.116 7.915 1.00 96.94 301 PHE A O 1
ATOM 2353 N N . LYS A 1 302 ? -7.964 1.856 8.736 1.00 94.81 302 LYS A N 1
ATOM 2354 C CA . LYS A 1 302 ? -8.712 1.812 7.471 1.00 94.81 302 LYS A CA 1
ATOM 2355 C C . LYS A 1 302 ? -8.213 2.881 6.499 1.00 94.81 302 LYS A C 1
ATOM 2357 O O . LYS A 1 302 ? -7.976 2.569 5.332 1.00 94.81 302 LYS A O 1
ATOM 2362 N N . MET A 1 303 ? -7.948 4.098 6.979 1.00 94.75 303 MET A N 1
ATOM 2363 C CA . MET A 1 303 ? -7.300 5.148 6.183 1.00 94.75 303 MET A CA 1
ATOM 2364 C C . MET A 1 303 ? -5.917 4.702 5.701 1.00 94.75 303 MET A C 1
ATOM 2366 O O . MET A 1 303 ? -5.642 4.751 4.504 1.00 94.75 303 MET A O 1
ATOM 2370 N N . ALA A 1 304 ? -5.075 4.174 6.595 1.00 97.62 304 ALA A N 1
ATOM 2371 C CA . ALA A 1 304 ? -3.758 3.660 6.223 1.00 97.62 304 ALA A CA 1
ATOM 2372 C C . ALA A 1 304 ? -3.832 2.527 5.190 1.00 97.62 304 ALA A C 1
ATOM 2374 O O . ALA A 1 304 ? -3.033 2.498 4.252 1.00 97.62 304 ALA A O 1
ATOM 2375 N N . ARG A 1 305 ? -4.816 1.624 5.311 1.00 97.56 305 ARG A N 1
ATOM 2376 C CA . ARG A 1 305 ? -5.060 0.557 4.332 1.00 97.56 305 ARG A CA 1
ATOM 2377 C C . ARG A 1 305 ? -5.366 1.132 2.954 1.00 97.56 305 ARG A C 1
ATOM 2379 O O . ARG A 1 305 ? -4.729 0.732 1.984 1.00 97.56 305 ARG A O 1
ATOM 2386 N N . ASN A 1 306 ? -6.319 2.058 2.873 1.00 96.19 306 ASN A N 1
ATOM 2387 C CA . ASN A 1 306 ? -6.741 2.671 1.614 1.00 96.19 306 ASN A CA 1
ATOM 2388 C C . ASN A 1 306 ? -5.602 3.462 0.962 1.00 96.19 306 ASN A C 1
ATOM 2390 O O . ASN A 1 306 ? -5.378 3.340 -0.245 1.00 96.19 306 ASN A O 1
ATOM 2394 N N . THR A 1 307 ? -4.832 4.207 1.757 1.00 97.69 307 THR A N 1
ATOM 2395 C CA . THR A 1 307 ? -3.650 4.930 1.276 1.00 97.69 307 THR A CA 1
ATOM 2396 C C . THR A 1 307 ? -2.601 3.966 0.726 1.00 97.69 307 THR A C 1
ATOM 2398 O O . THR A 1 307 ? -2.155 4.141 -0.404 1.00 97.69 307 THR A O 1
ATOM 2401 N N . LEU A 1 308 ? -2.251 2.897 1.453 1.00 96.94 308 LEU A N 1
ATOM 2402 C CA . LEU A 1 308 ? -1.294 1.895 0.964 1.00 96.94 308 LEU A CA 1
ATOM 2403 C C . LEU A 1 308 ? -1.790 1.182 -0.301 1.00 96.94 308 LEU A C 1
ATOM 2405 O O . LEU A 1 308 ? -0.999 0.974 -1.219 1.00 96.94 308 LEU A O 1
ATOM 2409 N N . ALA A 1 309 ? -3.082 0.847 -0.381 1.00 97.38 309 ALA A N 1
ATOM 2410 C CA . ALA A 1 309 ? -3.685 0.261 -1.579 1.00 97.38 309 ALA A CA 1
ATOM 2411 C C . ALA A 1 309 ? -3.549 1.194 -2.790 1.00 97.38 309 ALA A C 1
ATOM 2413 O O . ALA A 1 309 ? -3.162 0.763 -3.875 1.00 97.38 309 ALA A O 1
ATOM 2414 N N . THR A 1 310 ? -3.815 2.485 -2.580 1.00 97.00 310 THR A N 1
ATOM 2415 C CA . THR A 1 310 ? -3.686 3.522 -3.608 1.00 97.00 310 THR A CA 1
ATOM 2416 C C . THR A 1 310 ? -2.237 3.659 -4.059 1.00 97.00 310 THR A C 1
ATOM 2418 O O . THR A 1 310 ? -1.960 3.633 -5.255 1.00 97.00 310 THR A O 1
ATOM 2421 N N . CYS A 1 311 ? -1.290 3.727 -3.123 1.00 95.75 311 CYS A N 1
ATOM 2422 C CA . CYS A 1 311 ? 0.130 3.792 -3.450 1.00 95.75 311 CYS A CA 1
ATOM 2423 C C . CYS A 1 311 ? 0.608 2.570 -4.238 1.00 95.75 311 CYS A C 1
ATOM 2425 O O . CYS A 1 311 ? 1.317 2.734 -5.228 1.00 95.75 311 CYS A O 1
ATOM 2427 N N . LEU A 1 312 ? 0.213 1.360 -3.821 1.00 95.06 312 LEU A N 1
ATOM 2428 C CA . LEU A 1 312 ? 0.527 0.113 -4.524 1.00 95.06 312 LEU A CA 1
ATOM 2429 C C . LEU A 1 312 ? -0.005 0.156 -5.964 1.00 95.06 312 LEU A C 1
ATOM 2431 O O . LEU A 1 312 ? 0.747 -0.133 -6.892 1.00 95.06 312 LEU A O 1
ATOM 2435 N N . ALA A 1 313 ? -1.247 0.603 -6.159 1.00 95.62 313 ALA A N 1
ATOM 2436 C CA . ALA A 1 313 ? -1.826 0.762 -7.490 1.00 95.62 313 ALA A CA 1
ATOM 2437 C C . ALA A 1 313 ? -1.069 1.799 -8.342 1.00 95.62 313 ALA A C 1
ATOM 2439 O O . ALA A 1 313 ? -0.770 1.526 -9.504 1.00 95.62 313 ALA A O 1
ATOM 2440 N N . ILE A 1 314 ? -0.697 2.950 -7.766 1.00 93.75 314 ILE A N 1
ATOM 2441 C CA . ILE A 1 314 ? 0.043 4.018 -8.464 1.00 93.75 314 ILE A CA 1
ATOM 2442 C C . ILE A 1 314 ? 1.414 3.539 -8.945 1.00 93.75 314 ILE A C 1
ATOM 2444 O O . ILE A 1 314 ? 1.809 3.852 -10.066 1.00 93.75 314 ILE A O 1
ATOM 2448 N N . ILE A 1 315 ? 2.141 2.766 -8.132 1.00 91.56 315 ILE A N 1
ATOM 2449 C CA . ILE A 1 315 ? 3.445 2.225 -8.547 1.00 91.56 315 ILE A CA 1
ATOM 2450 C C . ILE A 1 315 ? 3.318 1.072 -9.557 1.00 91.56 315 ILE A C 1
ATOM 2452 O O . ILE A 1 315 ? 4.332 0.606 -10.065 1.00 91.56 315 ILE A O 1
ATOM 2456 N N . GLY A 1 316 ? 2.101 0.614 -9.869 1.00 90.69 316 GLY A N 1
ATOM 2457 C CA . GLY A 1 316 ? 1.848 -0.477 -10.815 1.00 90.69 316 GLY A CA 1
ATOM 2458 C C . GLY A 1 316 ? 1.839 -1.873 -10.186 1.00 90.69 316 GLY A C 1
ATOM 2459 O O . GLY A 1 316 ? 1.960 -2.869 -10.897 1.00 90.69 316 GLY A O 1
ATOM 2460 N N . ALA A 1 317 ? 1.701 -1.970 -8.862 1.00 93.00 317 ALA A N 1
ATOM 2461 C CA . ALA A 1 317 ? 1.527 -3.230 -8.146 1.00 93.00 317 ALA A CA 1
ATOM 2462 C C . ALA A 1 317 ? 0.048 -3.473 -7.808 1.00 93.00 317 ALA A C 1
ATOM 2464 O O . ALA A 1 317 ? -0.705 -2.551 -7.503 1.00 93.00 317 ALA A O 1
ATOM 2465 N N . LYS A 1 318 ? -0.386 -4.737 -7.801 1.00 94.25 318 LYS A N 1
ATOM 2466 C CA . LYS A 1 318 ? -1.734 -5.092 -7.342 1.00 94.25 318 LYS A CA 1
ATOM 2467 C C . LYS A 1 318 ? -1.750 -5.177 -5.812 1.00 94.25 318 LYS A C 1
ATOM 2469 O O . LYS A 1 318 ? -0.994 -5.987 -5.270 1.00 94.25 318 LYS A O 1
ATOM 2474 N N . PRO A 1 319 ? -2.608 -4.424 -5.102 1.00 95.81 319 PRO A N 1
ATOM 2475 C CA . PRO A 1 319 ? -2.751 -4.570 -3.657 1.00 95.81 319 PRO A CA 1
ATOM 2476 C C . PRO A 1 319 ? -3.302 -5.954 -3.302 1.00 95.81 319 PRO A C 1
ATOM 2478 O O . PRO A 1 319 ? -4.357 -6.359 -3.797 1.00 95.81 319 PRO A O 1
ATOM 2481 N N . LEU A 1 320 ? -2.596 -6.689 -2.445 1.00 94.12 320 LEU A N 1
ATOM 2482 C CA . LEU A 1 320 ? -3.012 -8.017 -1.997 1.00 94.12 320 LEU A CA 1
ATOM 2483 C C . LEU A 1 320 ? -3.803 -7.903 -0.695 1.00 94.12 320 LEU A C 1
ATOM 2485 O O . LEU A 1 320 ? -3.307 -7.381 0.302 1.00 94.12 320 LEU A O 1
ATOM 2489 N N . SER A 1 321 ? -5.046 -8.384 -0.698 1.00 90.88 321 SER A N 1
ATOM 2490 C CA . SER A 1 321 ? -5.924 -8.355 0.480 1.00 90.88 321 SER A CA 1
ATOM 2491 C C . SER A 1 321 ? -5.654 -9.496 1.463 1.00 90.88 321 SER A C 1
ATOM 2493 O O . SER A 1 321 ? -5.973 -9.379 2.646 1.00 90.88 321 SER A O 1
ATOM 2495 N N . LYS A 1 322 ? -5.052 -10.590 0.987 1.00 87.06 322 LYS A N 1
ATOM 2496 C CA . LYS A 1 322 ? -4.702 -11.769 1.776 1.00 87.06 322 LYS A CA 1
ATOM 2497 C C . LYS A 1 322 ? -3.310 -12.255 1.378 1.00 87.06 322 LYS A C 1
ATOM 2499 O O . LYS A 1 322 ? -3.009 -12.358 0.190 1.00 87.06 322 LYS A O 1
ATOM 2504 N N . LEU A 1 323 ? -2.499 -12.534 2.392 1.00 84.00 323 LEU A N 1
ATOM 2505 C CA . LEU A 1 323 ? -1.153 -13.092 2.321 1.00 84.00 323 LEU A CA 1
ATOM 2506 C C . LEU A 1 323 ? -1.016 -14.169 3.377 1.00 84.00 323 LEU A C 1
ATOM 2508 O O . LEU A 1 323 ? -1.650 -14.023 4.446 1.00 84.00 323 LEU A O 1
#

Organism: Mesocestoides corti (NCBI:txid53468)

pLDDT: mean 74.98, std 21.67, range [24.77, 98.0]

InterPro domains:
  IPR001278 Arginine-tRNA ligase [PTHR11956] (84-322)
  IPR008909 DALR anticodon binding [PF05746] (189-323)
  IPR008909 DALR anticodon binding [SM00836] (189-323)
  IPR009080 Aminoacyl-tRNA synthetase, class Ia, anticodon-binding [SSF47323] (186-323)
  IPR014729 Rossmann-like alpha/beta/alpha sandwich fold [G3DSA:3.40.50.620] (78-163)

Sequence (323 aa):
MANESTSRTWRTYSPPSDTNGRSRHITRMASPIGERFECIECSGHSIPIVLEDPDALTRSTGSRMWRVFVTFCIVSGTSPWPLHVRFAKVAGASSRRGSGLFLVDVLDSARREARRRMLQSPCTRVDPSDPAFDVVADQMGVTWLVAEMLRKPRLQPVQLQIRLDGVSQTGHSGSHSLVDSRDLTGLGLQYCHARLCSLEQKAIARGLLGGNGDADEENARLVHSFYEIPSNRPSREVEEEVCAHLATFPEVLTHAYVKYEADGLLRYCSHLTGLVNRAWRFLPVLTAESENLALSRIAIFKMARNTLATCLAIIGAKPLSKL